Protein AF-0000000086663890 (afdb_homodimer)

Radius of gyration: 21.27 Å; Cα contacts (8 Å, |Δi|>4): 486; chains: 2; bounding box: 46×47×71 Å

Secondary structure (DSSP, 8-state):
---------HHHHHHHHHHHHHHHHT-HHHHHHHTTTT--TT-B-TT--BHHHHHHHTT-HHHHHHHHHTT--TT---TTS--HHHHHHHHHHHHHHHHHHHHHHTT--TT-TTTTHHHHHHHTT-HHHHHHHHHT-TTTT------/---------HHHHHHHHHHHHHHHHT-HHHHHHHTTTT--TT-B-TT--BHHHHHHHTT-HHHHHHHHHTT--TT---TTS--HHHHHHHHHHHHHHHHHHHHHHTT--TT-TTTTHHHHHHHTT-HHHHHHHHHT-TTTT------

InterPro domains:
  IPR002110 Ankyrin repeat [PF12796] (23-111)
  IPR002110 Ankyrin repeat [PS50088] (47-79)
  IPR002110 Ankyrin repeat [SM00248] (47-76)
  IPR002110 Ankyrin repeat [SM00248] (80-112)
  IPR036770 Ankyrin repeat-containing domain superfamily [G3DSA:1.25.40.20] (11-132)
  IPR036770 Ankyrin repeat-containing domain superfamily [SSF48403] (19-123)

Solvent-accessible surface area (backbone atoms only — not comparable to full-atom values): 15291 Å² total; per-residue (Å²): 134,73,90,67,84,73,69,68,54,67,67,53,48,52,49,52,50,50,51,54,50,31,24,50,66,43,44,53,70,60,46,69,51,39,45,83,71,61,51,65,41,68,45,56,51,100,62,33,46,29,44,52,29,38,10,32,44,55,39,22,29,68,48,36,43,52,37,40,74,64,61,27,62,48,61,56,51,24,74,72,35,32,13,29,61,21,42,23,58,51,42,46,50,51,31,49,51,46,24,52,47,40,40,28,76,61,40,20,23,36,69,40,49,52,63,15,26,54,53,48,31,55,74,69,69,36,43,89,76,40,45,67,58,46,74,64,25,83,12,44,80,60,61,70,78,81,125,133,73,92,66,85,73,69,69,53,68,68,54,49,52,49,52,49,49,51,54,50,31,24,48,66,43,43,53,70,60,48,69,51,39,45,81,71,61,50,66,42,69,44,56,52,100,62,34,46,30,44,52,30,38,10,33,42,56,40,22,30,69,48,35,42,51,37,40,74,62,61,27,62,46,60,56,52,24,75,74,34,32,15,30,61,21,42,24,59,52,44,44,50,52,31,49,51,48,23,53,45,40,41,28,76,61,40,21,22,34,69,40,50,51,63,16,26,54,54,48,31,56,74,67,70,36,43,89,75,40,45,66,58,44,73,64,25,82,12,43,79,61,61,70,78,81,124

Structure (mmCIF, N/CA/C/O backbone):
data_AF-0000000086663890-model_v1
#
loop_
_entity.id
_entity.type
_entity.pdbx_description
1 polymer 'Ankyrin repeat protein'
#
loop_
_atom_site.group_PDB
_atom_site.id
_atom_site.type_symbol
_atom_site.label_atom_id
_atom_site.label_alt_id
_atom_site.label_comp_id
_atom_site.label_asym_id
_atom_site.label_entity_id
_atom_site.label_seq_id
_atom_site.pdbx_PDB_ins_code
_atom_site.Cartn_x
_atom_site.Cartn_y
_atom_site.Cartn_z
_atom_site.occupancy
_atom_site.B_iso_or_equiv
_atom_site.auth_seq_id
_atom_site.auth_comp_id
_atom_site.auth_asym_id
_atom_site.auth_atom_id
_atom_site.pdbx_PDB_model_num
ATOM 1 N N . MET A 1 1 ? -24.109 -22.438 -35.625 1 34.06 1 MET A N 1
ATOM 2 C CA . MET A 1 1 ? -24.438 -21.828 -34.312 1 34.06 1 MET A CA 1
ATOM 3 C C . MET A 1 1 ? -23.281 -20.953 -33.844 1 34.06 1 MET A C 1
ATOM 5 O O . MET A 1 1 ? -22.156 -21.422 -33.656 1 34.06 1 MET A O 1
ATOM 9 N N . ASP A 1 2 ? -23.047 -19.641 -34.094 1 43.59 2 ASP A N 1
ATOM 10 C CA . ASP A 1 2 ? -21.875 -18.781 -34.031 1 43.59 2 ASP A CA 1
ATOM 11 C C . ASP A 1 2 ? -21.344 -18.641 -32.625 1 43.59 2 ASP A C 1
ATOM 13 O O . ASP A 1 2 ? -22.125 -18.578 -31.656 1 43.59 2 ASP A O 1
ATOM 17 N N . PRO A 1 3 ? -20.25 -19.234 -32.188 1 47.94 3 PRO A N 1
ATOM 18 C CA . PRO A 1 3 ? -19.797 -19.156 -30.797 1 47.94 3 PRO A CA 1
ATOM 19 C C . PRO A 1 3 ? -20.062 -17.781 -30.172 1 47.94 3 PRO A C 1
ATOM 21 O O . PRO A 1 3 ? -19.484 -16.781 -30.594 1 47.94 3 PRO A O 1
ATOM 24 N N . ALA A 1 4 ? -21.219 -17.234 -30.078 1 43.66 4 ALA A N 1
ATOM 25 C CA . ALA A 1 4 ? -21.891 -16 -29.688 1 43.66 4 ALA A CA 1
ATOM 26 C C . ALA A 1 4 ? -21.172 -15.328 -28.531 1 43.66 4 ALA A C 1
ATOM 28 O O . ALA A 1 4 ? -20.734 -16 -27.578 1 43.66 4 ALA A O 1
ATOM 29 N N . SER A 1 5 ? -20.375 -14.242 -28.562 1 49.91 5 SER A N 1
ATOM 30 C CA . SER A 1 5 ? -19.672 -13.312 -27.688 1 49.91 5 SER A CA 1
ATOM 31 C C . SER A 1 5 ? -20.406 -13.148 -26.359 1 49.91 5 SER A C 1
ATOM 33 O O . SER A 1 5 ? -21.328 -12.336 -26.25 1 49.91 5 SER A O 1
ATOM 35 N N . GLN A 1 6 ? -21.016 -14.133 -25.688 1 52.72 6 GLN A N 1
ATOM 36 C CA . GLN A 1 6 ? -21.875 -14.18 -24.516 1 52.72 6 GLN A CA 1
ATOM 37 C C . GLN A 1 6 ? -21.422 -13.164 -23.469 1 52.72 6 GLN A C 1
ATOM 39 O O . GLN A 1 6 ? -20.359 -13.336 -22.844 1 52.72 6 GLN A O 1
ATOM 44 N N . THR A 1 7 ? -21.672 -11.906 -23.75 1 65.62 7 THR A N 1
ATOM 45 C CA . THR A 1 7 ? -21.547 -10.836 -22.766 1 65.62 7 THR A CA 1
ATOM 46 C C . THR A 1 7 ? -22.047 -11.297 -21.406 1 65.62 7 THR A C 1
ATOM 48 O O . THR A 1 7 ? -23.156 -11.828 -21.297 1 65.62 7 THR A O 1
ATOM 51 N N . LEU A 1 8 ? -21.219 -11.523 -20.516 1 72.38 8 LEU A N 1
ATOM 52 C CA . LEU A 1 8 ? -21.609 -11.898 -19.156 1 72.38 8 LEU A CA 1
ATOM 53 C C . LEU A 1 8 ? -22.781 -11.055 -18.688 1 72.38 8 LEU A C 1
ATOM 55 O O . LEU A 1 8 ? -22.875 -9.867 -19 1 72.38 8 LEU A O 1
ATOM 59 N N . PRO A 1 9 ? -23.875 -11.664 -18.172 1 86.81 9 PRO A N 1
ATOM 60 C CA . PRO A 1 9 ? -24.969 -10.906 -17.547 1 86.81 9 PRO A CA 1
ATOM 61 C C . PRO A 1 9 ? -24.469 -9.828 -16.594 1 86.81 9 PRO A C 1
ATOM 63 O O . PRO A 1 9 ? -23.391 -9.969 -16 1 86.81 9 PRO A O 1
ATOM 66 N N . PRO A 1 10 ? -25.109 -8.68 -16.578 1 87.38 10 PRO A N 1
ATOM 67 C CA . PRO A 1 10 ? -24.719 -7.562 -15.719 1 87.38 10 PRO A CA 1
ATOM 68 C C . PRO A 1 10 ? -24.438 -7.996 -14.281 1 87.38 10 PRO A C 1
ATOM 70 O O . PRO A 1 10 ? -23.547 -7.445 -13.641 1 87.38 10 PRO A O 1
ATOM 73 N N . GLU A 1 11 ? -25.188 -8.906 -13.844 1 86.88 11 GLU A N 1
ATOM 74 C CA . GLU A 1 11 ? -24.984 -9.398 -12.484 1 86.88 11 GLU A CA 1
ATOM 75 C C . GLU A 1 11 ? -23.609 -10.07 -12.344 1 86.88 11 GLU A C 1
ATOM 77 O O . GLU A 1 11 ? -22.953 -9.922 -11.32 1 86.88 11 GLU A O 1
ATOM 82 N N . ALA A 1 12 ? -23.297 -10.758 -13.43 1 86.81 12 ALA A N 1
ATOM 83 C CA . ALA A 1 12 ? -22 -11.422 -13.414 1 86.81 12 ALA A CA 1
ATOM 84 C C . ALA A 1 12 ? -20.859 -10.414 -13.484 1 86.81 12 ALA A C 1
ATOM 86 O O . ALA A 1 12 ? -19.844 -10.57 -12.812 1 86.81 12 ALA A O 1
ATOM 87 N N . ILE A 1 13 ? -21.141 -9.406 -14.203 1 88.12 13 ILE A N 1
ATOM 88 C CA . ILE A 1 13 ? -20.156 -8.344 -14.336 1 88.12 13 ILE A CA 1
ATOM 89 C C . ILE A 1 13 ? -19.984 -7.621 -13 1 88.12 13 ILE A C 1
ATOM 91 O O . ILE A 1 13 ? -18.859 -7.363 -12.562 1 88.12 13 ILE A O 1
ATOM 95 N N . ALA A 1 14 ? -21 -7.336 -12.336 1 90.5 14 ALA A N 1
ATOM 96 C CA . ALA A 1 14 ? -20.969 -6.664 -11.039 1 90.5 14 ALA A CA 1
ATOM 97 C C . ALA A 1 14 ? -20.25 -7.516 -9.992 1 90.5 14 ALA A C 1
ATOM 99 O O . ALA A 1 14 ? -19.516 -6.992 -9.164 1 90.5 14 ALA A O 1
ATOM 100 N N . LEU A 1 15 ? -20.516 -8.758 -10.078 1 90.94 15 LEU A N 1
ATOM 101 C CA . LEU A 1 15 ? -19.859 -9.664 -9.133 1 90.94 15 LEU A CA 1
ATOM 102 C C . LEU A 1 15 ? -18.359 -9.695 -9.359 1 90.94 15 LEU A C 1
ATOM 104 O O . LEU A 1 15 ? -17.578 -9.617 -8.406 1 90.94 15 LEU A O 1
ATOM 108 N N . ALA A 1 16 ? -18 -9.82 -10.578 1 93 16 ALA A N 1
ATOM 109 C CA . ALA A 1 16 ? -16.578 -9.789 -10.906 1 93 16 ALA A CA 1
ATOM 110 C C . ALA A 1 16 ? -15.93 -8.508 -10.406 1 93 16 ALA A C 1
ATOM 112 O O . ALA A 1 16 ? -14.844 -8.547 -9.82 1 93 16 ALA A O 1
ATOM 113 N N . GLY A 1 17 ? -16.562 -7.449 -10.602 1 94 17 GLY A N 1
ATOM 114 C CA . GLY A 1 17 ? -16.094 -6.168 -10.109 1 94 17 GLY A CA 1
ATOM 115 C C . GLY A 1 17 ? -15.891 -6.141 -8.602 1 94 17 GLY A C 1
ATOM 116 O O . GLY A 1 17 ? -14.875 -5.641 -8.109 1 94 17 GLY A O 1
ATOM 117 N N . ARG A 1 18 ? -16.812 -6.656 -7.941 1 93.31 18 ARG A N 1
ATOM 118 C CA . ARG A 1 18 ? -16.734 -6.738 -6.484 1 93.31 18 ARG A CA 1
ATOM 119 C C . ARG A 1 18 ? -15.555 -7.594 -6.051 1 93.31 18 ARG A C 1
ATOM 121 O O . ARG A 1 18 ? -14.883 -7.285 -5.062 1 93.31 18 ARG A O 1
ATOM 128 N N . LEU A 1 19 ? -15.344 -8.617 -6.781 1 96.12 19 LEU A N 1
ATOM 129 C CA . LEU A 1 19 ? -14.25 -9.516 -6.438 1 96.12 19 LEU A CA 1
ATOM 130 C C . LEU A 1 19 ? -12.898 -8.844 -6.664 1 96.12 19 LEU A C 1
ATOM 132 O O . LEU A 1 19 ? -12.008 -8.922 -5.812 1 96.12 19 LEU A O 1
ATOM 136 N N . TYR A 1 20 ? -12.805 -8.109 -7.719 1 96.19 20 TYR A N 1
ATOM 137 C CA . TYR A 1 20 ? -11.562 -7.398 -7.988 1 96.19 20 TYR A CA 1
ATOM 138 C C . TYR A 1 20 ? -11.344 -6.277 -6.984 1 96.19 20 TYR A C 1
ATOM 140 O O . TYR A 1 20 ? -10.242 -6.105 -6.461 1 96.19 20 TYR A O 1
ATOM 148 N N . ASP A 1 21 ? -12.359 -5.645 -6.684 1 92.88 21 ASP A N 1
ATOM 149 C CA . ASP A 1 21 ? -12.273 -4.594 -5.676 1 92.88 21 ASP A CA 1
ATOM 150 C C . ASP A 1 21 ? -11.945 -5.176 -4.301 1 92.88 21 ASP A C 1
ATOM 152 O O . ASP A 1 21 ? -11.211 -4.566 -3.525 1 92.88 21 ASP A O 1
ATOM 156 N N . GLY A 1 22 ? -12.531 -6.25 -4.012 1 94.06 22 GLY A N 1
ATOM 157 C CA . GLY A 1 22 ? -12.242 -6.941 -2.768 1 94.06 22 GLY A CA 1
ATOM 158 C C . GLY A 1 22 ? -10.789 -7.359 -2.643 1 94.06 22 GLY A C 1
ATOM 159 O O . GLY A 1 22 ? -10.203 -7.273 -1.561 1 94.06 22 GLY A O 1
ATOM 160 N N . ALA A 1 23 ? -10.234 -7.781 -3.777 1 95.94 23 ALA A N 1
ATOM 161 C CA . ALA A 1 23 ? -8.82 -8.148 -3.777 1 95.94 23 ALA A CA 1
ATOM 162 C C . ALA A 1 23 ? -7.934 -6.93 -3.514 1 95.94 23 ALA A C 1
ATOM 164 O O . ALA A 1 23 ? -7 -6.996 -2.713 1 95.94 23 ALA A O 1
ATOM 165 N N . ARG A 1 24 ? -8.305 -5.801 -4.105 1 91.88 24 ARG A N 1
ATOM 166 C CA . ARG A 1 24 ? -7.555 -4.559 -3.922 1 91.88 24 ARG A CA 1
ATOM 167 C C . ARG A 1 24 ? -7.633 -4.078 -2.479 1 91.88 24 ARG A C 1
ATOM 169 O O . ARG A 1 24 ? -6.68 -3.502 -1.957 1 91.88 24 ARG A O 1
ATOM 176 N N . ALA A 1 25 ? -8.75 -4.449 -1.871 1 88.75 25 ALA A N 1
ATOM 177 C CA . ALA A 1 25 ? -8.992 -3.969 -0.513 1 88.75 25 ALA A CA 1
ATOM 178 C C . ALA A 1 25 ? -8.531 -4.988 0.521 1 88.75 25 ALA A C 1
ATOM 180 O O . ALA A 1 25 ? -8.539 -4.715 1.724 1 88.75 25 ALA A O 1
ATOM 181 N N . GLY A 1 26 ? -8.164 -6.09 0.081 1 94.19 26 GLY A N 1
ATOM 182 C CA . GLY A 1 26 ? -7.777 -7.133 1.018 1 94.19 26 GLY A CA 1
ATOM 183 C C . GLY A 1 26 ? -8.945 -7.668 1.824 1 94.19 26 GLY A C 1
ATOM 184 O O . GLY A 1 26 ? -8.797 -7.988 3.006 1 94.19 26 GLY A O 1
ATOM 185 N N . ASP A 1 27 ? -10.125 -7.809 1.24 1 94.56 27 ASP A N 1
ATOM 186 C CA . ASP A 1 27 ? -11.344 -8.234 1.917 1 94.56 27 ASP A CA 1
ATOM 187 C C . ASP A 1 27 ? -11.289 -9.727 2.252 1 94.56 27 ASP A C 1
ATOM 189 O O . ASP A 1 27 ? -11.812 -10.555 1.505 1 94.56 27 ASP A O 1
ATOM 193 N N . MET A 1 28 ? -10.805 -10.016 3.438 1 96.75 28 MET A N 1
ATOM 194 C CA . MET A 1 28 ? -10.609 -11.398 3.865 1 96.75 28 MET A CA 1
ATOM 195 C C . MET A 1 28 ? -11.953 -12.117 3.986 1 96.75 28 MET A C 1
ATOM 197 O O . MET A 1 28 ? -12.086 -13.266 3.551 1 96.75 28 MET A O 1
ATOM 201 N N . ALA A 1 29 ? -12.883 -11.445 4.512 1 96.31 29 ALA A N 1
ATOM 202 C CA . ALA A 1 29 ? -14.188 -12.055 4.73 1 96.31 29 ALA A CA 1
ATOM 203 C C . ALA A 1 29 ? -14.82 -12.484 3.41 1 96.31 29 ALA A C 1
ATOM 205 O O . ALA A 1 29 ? -15.375 -13.586 3.309 1 96.31 29 ALA A O 1
ATOM 206 N N . LEU A 1 30 ? -14.703 -11.656 2.486 1 96.12 30 LEU A N 1
ATOM 207 C CA . LEU A 1 30 ? -15.234 -11.945 1.158 1 96.12 30 LEU A CA 1
ATOM 208 C C . LEU A 1 30 ? -14.617 -13.219 0.594 1 96.12 30 LEU A C 1
ATOM 210 O O . LEU A 1 30 ? -15.336 -14.125 0.164 1 96.12 30 LEU A O 1
ATOM 214 N N . PHE A 1 31 ? -13.383 -13.469 0.735 1 97.88 31 PHE A N 1
ATOM 215 C CA . PHE A 1 31 ? -12.695 -14.555 0.042 1 97.88 31 PHE A CA 1
ATOM 216 C C . PHE A 1 31 ? -12.711 -15.828 0.882 1 97.88 31 PHE A C 1
ATOM 218 O O . PHE A 1 31 ? -12.664 -16.938 0.343 1 97.88 31 PHE A O 1
ATOM 225 N N . GLN A 1 32 ? -12.758 -15.633 2.156 1 97.94 32 GLN A N 1
ATOM 226 C CA . GLN A 1 32 ? -12.922 -16.797 3.021 1 97.94 32 GLN A CA 1
ATOM 227 C C . GLN A 1 32 ? -14.242 -17.516 2.734 1 97.94 32 GLN A C 1
ATOM 229 O O . GLN A 1 32 ? -14.367 -18.719 2.979 1 97.94 32 GLN A O 1
ATOM 234 N N . GLN A 1 33 ? -15.148 -16.766 2.219 1 97.06 33 GLN A N 1
ATOM 235 C CA . GLN A 1 33 ? -16.438 -17.359 1.853 1 97.06 33 GLN A CA 1
ATOM 236 C C . GLN A 1 33 ? -16.438 -17.797 0.391 1 97.06 33 GLN A C 1
ATOM 238 O O . GLN A 1 33 ? -16.906 -18.891 0.071 1 97.06 33 GLN A O 1
ATOM 243 N N . ALA A 1 34 ? -15.945 -17.016 -0.463 1 97 34 ALA A N 1
ATOM 244 C CA . ALA A 1 34 ? -16.062 -17.203 -1.906 1 97 34 ALA A CA 1
ATOM 245 C C . ALA A 1 34 ? -15.195 -18.359 -2.379 1 97 34 ALA A C 1
ATOM 247 O O . ALA A 1 34 ? -15.602 -19.125 -3.258 1 97 34 ALA A O 1
ATOM 248 N N . LEU A 1 35 ? -14.031 -18.578 -1.826 1 97.56 35 LEU A N 1
ATOM 249 C CA . LEU A 1 35 ? -13.086 -19.578 -2.312 1 97.56 35 LEU A CA 1
ATOM 250 C C . LEU A 1 35 ? -13.586 -21 -2.031 1 97.56 35 LEU A C 1
ATOM 252 O O . LEU A 1 35 ? -13.68 -21.812 -2.943 1 97.56 35 LEU A O 1
ATOM 256 N N . PRO A 1 36 ? -13.961 -21.203 -0.796 1 96.75 36 PRO A N 1
ATOM 257 C CA . PRO A 1 36 ? -14.516 -22.547 -0.546 1 96.75 36 PRO A CA 1
ATOM 258 C C . PRO A 1 36 ? -15.805 -22.797 -1.315 1 96.75 36 PRO A C 1
ATOM 260 O O . PRO A 1 36 ? -16.172 -23.953 -1.547 1 96.75 36 PRO A O 1
ATOM 263 N N . ALA A 1 37 ? -16.5 -21.719 -1.729 1 95.88 37 ALA A N 1
ATOM 264 C CA . ALA A 1 37 ? -17.75 -21.828 -2.461 1 95.88 37 ALA A CA 1
ATOM 265 C C . ALA A 1 37 ? -17.5 -22.062 -3.949 1 95.88 37 ALA A C 1
ATOM 267 O O . ALA A 1 37 ? -18.453 -22.203 -4.73 1 95.88 37 ALA A O 1
ATOM 268 N N . GLY A 1 38 ? -16.281 -22 -4.398 1 96.06 38 GLY A N 1
ATOM 269 C CA . GLY A 1 38 ? -15.977 -22.391 -5.762 1 96.06 38 GLY A CA 1
ATOM 270 C C . GLY A 1 38 ? -15.391 -21.281 -6.602 1 96.06 38 GLY A C 1
ATOM 271 O O . GLY A 1 38 ? -15.164 -21.453 -7.805 1 96.06 38 GLY A O 1
ATOM 272 N N . LEU A 1 39 ? -15.188 -20.156 -6.07 1 95.81 39 LEU A N 1
ATOM 273 C CA . LEU A 1 39 ? -14.539 -19.094 -6.824 1 95.81 39 LEU A CA 1
ATOM 274 C C . LEU A 1 39 ? -13.195 -19.562 -7.375 1 95.81 39 LEU A C 1
ATOM 276 O O . LEU A 1 39 ? -12.352 -20.062 -6.625 1 95.81 39 LEU A O 1
ATOM 280 N N . PRO A 1 40 ? -13.047 -19.375 -8.688 1 96.19 40 PRO A N 1
ATOM 281 C CA . PRO A 1 40 ? -11.719 -19.703 -9.227 1 96.19 40 PRO A CA 1
ATOM 282 C C . PRO A 1 40 ? -10.625 -18.781 -8.703 1 96.19 40 PRO A C 1
ATOM 284 O O . PRO A 1 40 ? -10.703 -17.562 -8.898 1 96.19 40 PRO A O 1
ATOM 287 N N . ALA A 1 41 ? -9.625 -19.328 -8.109 1 96.75 41 ALA A N 1
ATOM 288 C CA . ALA A 1 41 ? -8.562 -18.547 -7.488 1 96.75 41 ALA A CA 1
ATOM 289 C C . ALA A 1 41 ? -7.738 -17.812 -8.539 1 96.75 41 ALA A C 1
ATOM 291 O O . ALA A 1 41 ? -7.066 -16.828 -8.227 1 96.75 41 ALA A O 1
ATOM 292 N N . ASN A 1 42 ? -7.742 -18.25 -9.781 1 97.62 42 ASN A N 1
ATOM 293 C CA . ASN A 1 42 ? -6.922 -17.672 -10.836 1 97.62 42 ASN A CA 1
ATOM 294 C C . ASN A 1 42 ? -7.746 -16.781 -11.758 1 97.62 42 ASN A C 1
ATOM 296 O O . ASN A 1 42 ? -7.391 -16.578 -12.922 1 97.62 42 ASN A O 1
ATOM 300 N N . MET A 1 43 ? -8.836 -16.312 -11.227 1 96.19 43 MET A N 1
ATOM 301 C CA . MET A 1 43 ? -9.641 -15.359 -11.977 1 96.19 43 MET A CA 1
ATOM 302 C C . MET A 1 43 ? -8.82 -14.125 -12.344 1 96.19 43 MET A C 1
ATOM 304 O O . MET A 1 43 ? -8.031 -13.641 -11.539 1 96.19 43 MET A O 1
ATOM 308 N N . THR A 1 44 ? -9.023 -13.609 -13.641 1 96.38 44 THR A N 1
ATOM 309 C CA . THR A 1 44 ? -8.297 -12.43 -14.117 1 96.38 44 THR A CA 1
ATOM 310 C C . THR A 1 44 ? -9.258 -11.367 -14.625 1 96.38 44 THR A C 1
ATOM 312 O O . THR A 1 44 ? -10.391 -11.68 -15.016 1 96.38 44 THR A O 1
ATOM 315 N N . ASN A 1 45 ? -8.805 -10.18 -14.523 1 95.12 45 ASN A N 1
ATOM 316 C CA . ASN A 1 45 ? -9.578 -9.109 -15.141 1 95.12 45 ASN A CA 1
ATOM 317 C C . ASN A 1 45 ? -9.18 -8.891 -16.594 1 95.12 45 ASN A C 1
ATOM 319 O O . ASN A 1 45 ? -8.469 -9.711 -17.172 1 95.12 45 ASN A O 1
ATOM 323 N N . GLU A 1 46 ? -9.695 -7.785 -17.156 1 93.56 46 GLU A N 1
ATOM 324 C CA . GLU A 1 46 ? -9.547 -7.543 -18.594 1 93.56 46 GLU A CA 1
ATOM 325 C C . GLU A 1 46 ? -8.094 -7.254 -18.953 1 93.56 46 GLU A C 1
ATOM 327 O O . GLU A 1 46 ? -7.711 -7.328 -20.125 1 93.56 46 GLU A O 1
ATOM 332 N N . LYS A 1 47 ? -7.285 -6.98 -17.953 1 95.38 47 LYS A N 1
ATOM 333 C CA . LYS A 1 47 ? -5.875 -6.684 -18.172 1 95.38 47 LYS A CA 1
ATOM 334 C C . LYS A 1 47 ? -5 -7.898 -17.875 1 95.38 47 LYS A C 1
ATOM 336 O O . LYS A 1 47 ? -3.771 -7.824 -17.953 1 95.38 47 LYS A O 1
ATOM 341 N N . GLY A 1 48 ? -5.629 -8.969 -17.469 1 96.88 48 GLY A N 1
ATOM 342 C CA . GLY A 1 48 ? -4.891 -10.18 -17.125 1 96.88 48 GLY A CA 1
ATOM 343 C C . GLY A 1 48 ? -4.422 -10.195 -15.688 1 96.88 48 GLY A C 1
ATOM 344 O O . GLY A 1 48 ? -3.748 -11.141 -15.266 1 96.88 48 GLY A O 1
ATOM 345 N N . ASP A 1 49 ? -4.758 -9.188 -14.977 1 96.94 49 ASP A N 1
ATOM 346 C CA . ASP A 1 49 ? -4.383 -9.203 -13.562 1 96.94 49 ASP A CA 1
ATOM 347 C C . ASP A 1 49 ? -5.156 -10.273 -12.797 1 96.94 49 ASP A C 1
ATOM 349 O O . ASP A 1 49 ? -6.387 -10.344 -12.891 1 96.94 49 ASP A O 1
ATOM 353 N N . THR A 1 50 ? -4.461 -11.07 -12.055 1 97.75 50 THR A N 1
ATOM 354 C CA . THR A 1 50 ? -5.09 -12.086 -11.219 1 97.75 50 THR A CA 1
ATOM 355 C C . THR A 1 50 ? -5.535 -11.484 -9.891 1 97.75 50 THR A C 1
ATOM 357 O O . THR A 1 50 ? -5.074 -10.414 -9.5 1 97.75 50 THR A O 1
ATOM 360 N N . LEU A 1 51 ? -6.398 -12.227 -9.227 1 97.81 51 LEU A N 1
ATOM 361 C CA . LEU A 1 51 ? -6.742 -11.867 -7.852 1 97.81 51 LEU A CA 1
ATOM 362 C C . LEU A 1 51 ? -5.496 -11.797 -6.98 1 97.81 51 LEU A C 1
ATOM 364 O O . LEU A 1 51 ? -5.367 -10.906 -6.145 1 97.81 51 LEU A O 1
ATOM 368 N N . LEU A 1 52 ? -4.582 -12.695 -7.191 1 98.12 52 LEU A N 1
ATOM 369 C CA . LEU A 1 52 ? -3.32 -12.75 -6.457 1 98.12 52 LEU A CA 1
ATOM 370 C C . LEU A 1 52 ? -2.504 -11.477 -6.688 1 98.12 52 LEU A C 1
ATOM 372 O O . LEU A 1 52 ? -2.012 -10.867 -5.738 1 98.12 52 LEU A O 1
ATOM 376 N N . MET A 1 53 ? -2.43 -11.078 -7.926 1 96.44 53 MET A N 1
ATOM 377 C CA . MET A 1 53 ? -1.694 -9.867 -8.273 1 96.44 53 MET A CA 1
ATOM 378 C C . MET A 1 53 ? -2.312 -8.648 -7.605 1 96.44 53 MET A C 1
ATOM 380 O O . MET A 1 53 ? -1.605 -7.848 -6.988 1 96.44 53 MET A O 1
ATOM 384 N N . LEU A 1 54 ? -3.592 -8.555 -7.719 1 95.62 54 LEU A N 1
ATOM 385 C CA . LEU A 1 54 ? -4.27 -7.402 -7.141 1 95.62 54 LEU A CA 1
ATOM 386 C C . LEU A 1 54 ? -4.059 -7.348 -5.633 1 95.62 54 LEU A C 1
ATOM 388 O O . LEU A 1 54 ? -3.787 -6.281 -5.074 1 95.62 54 LEU A O 1
ATOM 392 N N . ALA A 1 55 ? -4.133 -8.422 -4.949 1 96 55 ALA A N 1
ATOM 393 C CA . ALA A 1 55 ? -3.867 -8.492 -3.518 1 96 55 ALA A CA 1
ATOM 394 C C . ALA A 1 55 ? -2.422 -8.109 -3.209 1 96 55 ALA A C 1
ATOM 396 O O . ALA A 1 55 ? -2.162 -7.344 -2.275 1 96 55 ALA A O 1
ATOM 397 N N . ALA A 1 56 ? -1.515 -8.562 -4.031 1 94.75 56 ALA A N 1
ATOM 398 C CA . ALA A 1 56 ? -0.088 -8.328 -3.826 1 94.75 56 ALA A CA 1
ATOM 399 C C . ALA A 1 56 ? 0.264 -6.859 -4.066 1 94.75 56 ALA A C 1
ATOM 401 O O . ALA A 1 56 ? 0.975 -6.246 -3.266 1 94.75 56 ALA A O 1
ATOM 402 N N . TYR A 1 57 ? -0.314 -6.332 -5.121 1 90.31 57 TYR A N 1
ATOM 403 C CA . TYR A 1 57 ? -0.076 -4.934 -5.469 1 90.31 57 TYR A CA 1
ATOM 404 C C . TYR A 1 57 ? -0.442 -4.016 -4.312 1 90.31 57 TYR A C 1
ATOM 406 O O . TYR A 1 57 ? 0.227 -3.004 -4.078 1 90.31 57 TYR A O 1
ATOM 414 N N . HIS A 1 58 ? -1.421 -4.461 -3.635 1 88.69 58 HIS A N 1
ATOM 415 C CA . HIS A 1 58 ? -1.977 -3.572 -2.621 1 88.69 58 HIS A CA 1
ATOM 416 C C . HIS A 1 58 ? -1.55 -4 -1.22 1 88.69 58 HIS A C 1
ATOM 418 O O . HIS A 1 58 ? -2.111 -3.533 -0.226 1 88.69 58 HIS A O 1
ATOM 424 N N . GLY A 1 59 ? -0.616 -4.996 -1.164 1 89.62 59 GLY A N 1
ATOM 425 C CA . GLY A 1 59 ? 0.076 -5.273 0.085 1 89.62 59 GLY A CA 1
ATOM 426 C C . GLY A 1 59 ? -0.723 -6.152 1.028 1 89.62 59 GLY A C 1
ATOM 427 O O . GLY A 1 59 ? -0.572 -6.059 2.248 1 89.62 59 GLY A O 1
ATOM 428 N N . HIS A 1 60 ? -1.601 -6.906 0.601 1 92 60 HIS A N 1
ATOM 429 C CA . HIS A 1 60 ? -2.447 -7.742 1.444 1 92 60 HIS A CA 1
ATOM 430 C C . HIS A 1 60 ? -1.882 -9.148 1.568 1 92 60 HIS A C 1
ATOM 432 O O . HIS A 1 60 ? -2.408 -10.094 0.968 1 92 60 HIS A O 1
ATOM 438 N N . ALA A 1 61 ? -0.94 -9.281 2.459 1 95 61 ALA A N 1
ATOM 439 C CA . ALA A 1 61 ? -0.18 -10.523 2.613 1 95 61 ALA A CA 1
ATOM 440 C C . ALA A 1 61 ? -1.086 -11.672 3.043 1 95 61 ALA A C 1
ATOM 442 O O . ALA A 1 61 ? -0.95 -12.797 2.549 1 95 61 ALA A O 1
ATOM 443 N N . ALA A 1 62 ? -1.974 -11.359 3.895 1 95.94 62 ALA A N 1
ATOM 444 C CA . ALA A 1 62 ? -2.867 -12.406 4.379 1 95.94 62 ALA A CA 1
ATOM 445 C C . ALA A 1 62 ? -3.729 -12.961 3.248 1 95.94 62 ALA A C 1
ATOM 447 O O . ALA A 1 62 ? -3.914 -14.172 3.137 1 95.94 62 ALA A O 1
ATOM 448 N N . LEU A 1 63 ? -4.203 -12.094 2.488 1 97.31 63 LEU A N 1
ATOM 449 C CA . LEU A 1 63 ? -5.027 -12.531 1.366 1 97.31 63 LEU A CA 1
ATOM 450 C C . LEU A 1 63 ? -4.188 -13.266 0.329 1 97.31 63 LEU A C 1
ATOM 452 O O . LEU A 1 63 ? -4.652 -14.242 -0.27 1 97.31 63 LEU A O 1
ATOM 456 N N . VAL A 1 64 ? -2.969 -12.836 0.099 1 97.94 64 VAL A N 1
ATOM 457 C CA . VAL A 1 64 ? -2.037 -13.523 -0.784 1 97.94 64 VAL A CA 1
ATOM 458 C C . VAL A 1 64 ? -1.881 -14.977 -0.335 1 97.94 64 VAL A C 1
ATOM 460 O O . VAL A 1 64 ? -2.035 -15.898 -1.138 1 97.94 64 VAL A O 1
ATOM 463 N N . LYS A 1 65 ? -1.723 -15.148 0.876 1 98.12 65 LYS A N 1
ATOM 464 C CA . LYS A 1 65 ? -1.554 -16.484 1.429 1 98.12 65 LYS A CA 1
ATOM 465 C C . LYS A 1 65 ? -2.814 -17.328 1.236 1 98.12 65 LYS A C 1
ATOM 467 O O . LYS A 1 65 ? -2.74 -18.484 0.827 1 98.12 65 LYS A O 1
ATOM 472 N N . LEU A 1 66 ? -3.879 -16.719 1.526 1 98.31 66 LEU A N 1
ATOM 473 C CA . LEU A 1 66 ? -5.148 -17.422 1.399 1 98.31 66 LEU A CA 1
ATOM 474 C C . LEU A 1 66 ? -5.379 -17.875 -0.039 1 98.31 66 LEU A C 1
ATOM 476 O O . LEU A 1 66 ? -5.781 -19.016 -0.281 1 98.31 66 LEU A O 1
ATOM 480 N N . LEU A 1 67 ? -5.172 -16.984 -0.965 1 98.5 67 LEU A N 1
ATOM 481 C CA . LEU A 1 67 ? -5.367 -17.297 -2.377 1 98.5 67 LEU A CA 1
ATOM 482 C C . LEU A 1 67 ? -4.449 -18.438 -2.812 1 98.5 67 LEU A C 1
ATOM 484 O O . LEU A 1 67 ? -4.883 -19.359 -3.5 1 98.5 67 LEU A O 1
ATOM 488 N N . ILE A 1 68 ? -3.213 -18.422 -2.404 1 97.88 68 ILE A N 1
ATOM 489 C CA . ILE A 1 68 ? -2.246 -19.453 -2.76 1 97.88 68 ILE A CA 1
ATOM 490 C C . ILE A 1 68 ? -2.678 -20.797 -2.158 1 97.88 68 ILE A C 1
ATOM 492 O O . ILE A 1 68 ? -2.605 -21.828 -2.82 1 97.88 68 ILE A O 1
ATOM 496 N N . GLN A 1 69 ? -3.143 -20.688 -0.979 1 97.56 69 GLN A N 1
ATOM 497 C CA . GLN A 1 69 ? -3.627 -21.891 -0.306 1 97.56 69 GLN A CA 1
ATOM 498 C C . GLN A 1 69 ? -4.773 -22.531 -1.083 1 97.56 69 GLN A C 1
ATOM 500 O O . GLN A 1 69 ? -4.977 -23.75 -1.011 1 97.56 69 GLN A O 1
ATOM 505 N N . HIS A 1 70 ? -5.457 -21.75 -1.813 1 97.75 70 HIS A N 1
ATOM 506 C CA . HIS A 1 70 ? -6.605 -22.266 -2.555 1 97.75 70 HIS A CA 1
ATOM 507 C C . HIS A 1 70 ? -6.27 -22.453 -4.031 1 97.75 70 HIS A C 1
ATOM 509 O O . HIS A 1 70 ? -7.168 -22.562 -4.867 1 97.75 70 HIS A O 1
ATOM 515 N N . GLY A 1 71 ? -5.016 -22.281 -4.34 1 97.25 71 GLY A N 1
ATOM 516 C CA . GLY A 1 71 ? -4.598 -22.75 -5.648 1 97.25 71 GLY A CA 1
ATOM 517 C C . GLY A 1 71 ? -4.215 -21.625 -6.59 1 97.25 71 GLY A C 1
ATOM 518 O O . GLY A 1 71 ? -3.965 -21.844 -7.777 1 97.25 71 GLY A O 1
ATOM 519 N N . ALA A 1 72 ? -4.207 -20.453 -6.125 1 97.94 72 ALA A N 1
ATOM 520 C CA . ALA A 1 72 ? -3.73 -19.375 -6.988 1 97.94 72 ALA A CA 1
ATOM 521 C C . ALA A 1 72 ? -2.293 -19.625 -7.438 1 97.94 72 ALA A C 1
ATOM 523 O O . ALA A 1 72 ? -1.442 -20 -6.629 1 97.94 72 ALA A O 1
ATOM 524 N N . ASP A 1 73 ? -2.078 -19.406 -8.75 1 97.62 73 ASP A N 1
ATOM 525 C CA . ASP A 1 73 ? -0.748 -19.562 -9.328 1 97.62 73 ASP A CA 1
ATOM 526 C C . ASP A 1 73 ? 0.089 -18.297 -9.125 1 97.62 73 ASP A C 1
ATOM 528 O O . ASP A 1 73 ? -0.202 -17.266 -9.711 1 97.62 73 ASP A O 1
ATOM 532 N N . PRO A 1 74 ? 1.145 -18.422 -8.375 1 97.88 74 PRO A N 1
ATOM 533 C CA . PRO A 1 74 ? 1.949 -17.234 -8.086 1 97.88 74 PRO A CA 1
ATOM 534 C C . PRO A 1 74 ? 2.793 -16.781 -9.281 1 97.88 74 PRO A C 1
ATOM 536 O O . PRO A 1 74 ? 3.42 -15.719 -9.242 1 97.88 74 PRO A O 1
ATOM 539 N N . ASN A 1 75 ? 2.74 -17.484 -10.367 1 97.88 75 ASN A N 1
ATOM 540 C CA . ASN A 1 75 ? 3.582 -17.172 -11.516 1 97.88 75 ASN A CA 1
ATOM 541 C C . ASN A 1 75 ? 2.748 -16.859 -12.758 1 97.88 75 ASN A C 1
ATOM 543 O O . ASN A 1 75 ? 3.277 -16.781 -13.867 1 97.88 75 ASN A O 1
ATOM 547 N N . ARG A 1 76 ? 1.475 -16.734 -12.578 1 96.44 76 ARG A N 1
ATOM 548 C CA . ARG A 1 76 ? 0.648 -16.375 -13.719 1 96.44 76 ARG A CA 1
ATOM 549 C C . ARG A 1 76 ? 0.908 -14.93 -14.148 1 96.44 76 ARG A C 1
ATOM 551 O O . ARG A 1 76 ? 0.847 -14.016 -13.328 1 96.44 76 ARG A O 1
ATOM 558 N N . LEU A 1 77 ? 1.169 -14.734 -15.438 1 97.12 77 LEU A N 1
ATOM 559 C CA . LEU A 1 77 ? 1.502 -13.406 -15.953 1 97.12 77 LEU A CA 1
ATOM 560 C C . LEU A 1 77 ? 0.25 -12.672 -16.422 1 97.12 77 LEU A C 1
ATOM 562 O O . LEU A 1 77 ? -0.7 -13.305 -16.891 1 97.12 77 LEU A O 1
ATOM 566 N N . ASN A 1 78 ? 0.278 -11.422 -16.234 1 97 78 ASN A N 1
ATOM 567 C CA . ASN A 1 78 ? -0.777 -10.641 -16.875 1 97 78 ASN A CA 1
ATOM 568 C C . ASN A 1 78 ? -0.484 -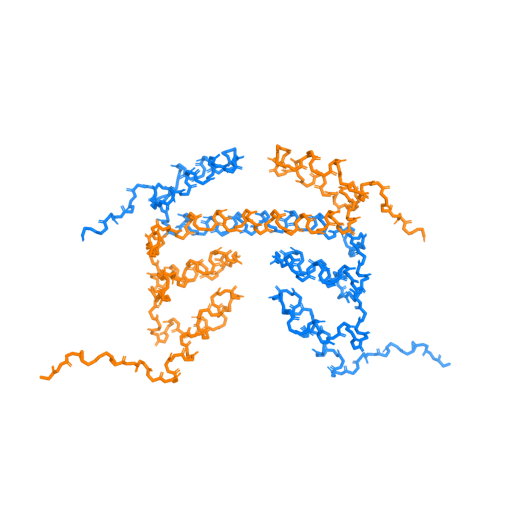10.375 -18.344 1 97 78 ASN A C 1
ATOM 570 O O . ASN A 1 78 ? 0.447 -10.953 -18.906 1 97 78 ASN A O 1
ATOM 574 N N . ASP A 1 79 ? -1.3 -9.477 -18.953 1 96.69 79 ASP A N 1
ATOM 575 C CA . ASP A 1 79 ? -1.195 -9.297 -20.391 1 96.69 79 ASP A CA 1
ATOM 576 C C . ASP A 1 79 ? 0.061 -8.508 -20.766 1 96.69 79 ASP A C 1
ATOM 578 O O . ASP A 1 79 ? 0.462 -8.469 -21.922 1 96.69 79 ASP A O 1
ATOM 582 N N . ARG A 1 80 ? 0.671 -7.945 -19.781 1 95.25 80 ARG A N 1
ATOM 583 C CA . ARG A 1 80 ? 1.901 -7.191 -20 1 95.25 80 ARG A CA 1
ATOM 584 C C . ARG A 1 80 ? 3.129 -8.062 -19.75 1 95.25 80 ARG A C 1
ATOM 586 O O . ARG A 1 80 ? 4.262 -7.582 -19.828 1 95.25 80 ARG A O 1
ATOM 593 N N . GLY A 1 81 ? 2.912 -9.227 -19.344 1 96.38 81 GLY A N 1
ATOM 594 C CA . GLY A 1 81 ? 4.02 -10.133 -19.078 1 96.38 81 GLY A CA 1
ATOM 595 C C . GLY A 1 81 ? 4.602 -9.977 -17.688 1 96.38 81 GLY A C 1
ATOM 596 O O . GLY A 1 81 ? 5.707 -10.453 -17.406 1 96.38 81 GLY A O 1
ATOM 597 N N . GLN A 1 82 ? 3.822 -9.391 -16.812 1 95.69 82 GLN A N 1
ATOM 598 C CA . GLN A 1 82 ? 4.297 -9.18 -15.453 1 95.69 82 GLN A CA 1
ATOM 599 C C . GLN A 1 82 ? 3.799 -10.281 -14.523 1 95.69 82 GLN A C 1
ATOM 601 O O . GLN A 1 82 ? 2.646 -10.703 -14.617 1 95.69 82 GLN A O 1
ATOM 606 N N . SER A 1 83 ? 4.707 -10.695 -13.656 1 97.44 83 SER A N 1
ATOM 607 C CA . SER A 1 83 ? 4.312 -11.633 -12.609 1 97.44 83 SER A CA 1
ATOM 608 C C . SER A 1 83 ? 3.773 -10.906 -11.383 1 97.44 83 SER A C 1
ATOM 610 O O . SER A 1 83 ? 4.031 -9.719 -11.195 1 97.44 83 SER A O 1
ATOM 612 N N . PRO A 1 84 ? 3.084 -11.633 -10.5 1 96.94 84 PRO A N 1
ATOM 613 C CA . PRO A 1 84 ? 2.619 -11.016 -9.258 1 96.94 84 PRO A CA 1
ATOM 614 C C . PRO A 1 84 ? 3.76 -10.453 -8.414 1 96.94 84 PRO A C 1
ATOM 616 O O . PRO A 1 84 ? 3.656 -9.344 -7.891 1 96.94 84 PRO A O 1
ATOM 619 N N . LEU A 1 85 ? 4.863 -11.141 -8.375 1 97.12 85 LEU A N 1
ATOM 620 C CA . LEU A 1 85 ? 6 -10.703 -7.57 1 97.12 85 LEU A CA 1
ATOM 621 C C . LEU A 1 85 ? 6.629 -9.445 -8.164 1 97.12 85 LEU A C 1
ATOM 623 O O . LEU A 1 85 ? 6.895 -8.477 -7.441 1 97.12 85 LEU A O 1
ATOM 627 N N . ALA A 1 86 ? 6.816 -9.453 -9.484 1 94.25 86 ALA A N 1
ATOM 628 C CA . ALA A 1 86 ? 7.383 -8.273 -10.133 1 94.25 86 ALA A CA 1
ATOM 629 C C . ALA A 1 86 ? 6.473 -7.066 -9.961 1 94.25 86 ALA A C 1
ATOM 631 O O . ALA A 1 86 ? 6.941 -5.965 -9.656 1 94.25 86 ALA A O 1
ATOM 632 N N . GLY A 1 87 ? 5.242 -7.336 -10.156 1 91 87 GLY A N 1
ATOM 633 C CA . GLY A 1 87 ? 4.277 -6.266 -9.969 1 91 87 GLY A CA 1
ATOM 634 C C . GLY A 1 87 ? 4.266 -5.723 -8.547 1 91 87 GLY A C 1
ATOM 635 O O . GLY A 1 87 ? 4.207 -4.508 -8.344 1 91 87 GLY A O 1
ATOM 636 N N . ALA A 1 88 ? 4.324 -6.574 -7.609 1 92.38 88 ALA A N 1
ATOM 637 C CA . ALA A 1 88 ? 4.328 -6.176 -6.203 1 92.38 88 ALA A CA 1
ATOM 638 C C . ALA A 1 88 ? 5.535 -5.297 -5.887 1 92.38 88 ALA A C 1
ATOM 640 O O . ALA A 1 88 ? 5.395 -4.246 -5.254 1 92.38 88 ALA A O 1
ATOM 641 N N . VAL A 1 89 ? 6.664 -5.664 -6.363 1 90.06 89 VAL A N 1
ATOM 642 C CA . VAL A 1 89 ? 7.891 -4.91 -6.125 1 90.06 89 VAL A CA 1
ATOM 643 C C . VAL A 1 89 ? 7.773 -3.523 -6.75 1 90.06 89 VAL A C 1
ATOM 645 O O . VAL A 1 89 ? 8.094 -2.518 -6.113 1 90.06 89 VAL A O 1
ATOM 648 N N . PHE A 1 90 ? 7.238 -3.43 -7.918 1 85.19 90 PHE A N 1
ATOM 649 C CA . PHE A 1 90 ? 7.133 -2.176 -8.656 1 85.19 90 PHE A CA 1
ATOM 650 C C . PHE A 1 90 ? 6.09 -1.262 -8.023 1 85.19 90 PHE A C 1
ATOM 652 O O . PHE A 1 90 ? 6.359 -0.085 -7.77 1 85.19 90 PHE A O 1
ATOM 659 N N . LYS A 1 91 ? 4.938 -1.787 -7.773 1 82.62 91 LYS A N 1
ATOM 660 C CA . LYS A 1 91 ? 3.824 -0.986 -7.273 1 82.62 91 LYS A CA 1
ATOM 661 C C . LYS A 1 91 ? 4.137 -0.409 -5.895 1 82.62 91 LYS A C 1
ATOM 663 O O . LYS A 1 91 ? 3.807 0.744 -5.609 1 82.62 91 LYS A O 1
ATOM 668 N N . LYS A 1 92 ? 4.703 -1.114 -5.098 1 80.56 92 LYS A N 1
ATOM 669 C CA . LYS A 1 92 ? 5.008 -0.646 -3.75 1 80.56 92 LYS A CA 1
ATOM 670 C C . LYS A 1 92 ? 6.059 0.463 -3.779 1 80.56 92 LYS A C 1
ATOM 672 O O . LYS A 1 92 ? 5.977 1.422 -3.008 1 80.56 92 LYS A O 1
ATOM 677 N N . GLU A 1 93 ? 6.926 0.324 -4.652 1 78.88 93 GLU A N 1
ATOM 678 C CA . GLU A 1 93 ? 7.922 1.38 -4.812 1 78.88 93 GLU A CA 1
ATOM 679 C C . GLU A 1 93 ? 7.273 2.684 -5.273 1 78.88 93 GLU A C 1
ATOM 681 O O . GLU A 1 93 ? 7.543 3.748 -4.711 1 78.88 93 GLU A O 1
ATOM 686 N N . ASP A 1 94 ? 6.445 2.541 -6.16 1 81.19 94 ASP A N 1
ATOM 687 C CA . ASP A 1 94 ? 5.762 3.713 -6.695 1 81.19 94 ASP A CA 1
ATOM 688 C C . ASP A 1 94 ? 4.91 4.391 -5.625 1 81.19 94 ASP A C 1
ATOM 690 O O . ASP A 1 94 ? 4.949 5.617 -5.477 1 81.19 94 ASP A O 1
ATOM 694 N N . GLU A 1 95 ? 4.234 3.559 -4.898 1 84.38 95 GLU A N 1
ATOM 695 C CA . GLU A 1 95 ? 3.373 4.086 -3.842 1 84.38 95 GLU A CA 1
ATOM 696 C C . GLU A 1 95 ? 4.191 4.789 -2.766 1 84.38 95 GLU A C 1
ATOM 698 O O . GLU A 1 95 ? 3.812 5.863 -2.291 1 84.38 95 GLU A O 1
ATOM 703 N N . VAL A 1 96 ? 5.227 4.184 -2.441 1 83.31 96 VAL A N 1
ATOM 704 C CA . VAL A 1 96 ? 6.09 4.75 -1.413 1 83.31 96 VAL A CA 1
ATOM 705 C C . VAL A 1 96 ? 6.645 6.094 -1.889 1 83.31 96 VAL A C 1
ATOM 707 O O . VAL A 1 96 ? 6.598 7.086 -1.158 1 83.31 96 VAL A O 1
ATOM 710 N N . ILE A 1 97 ? 7.059 6.137 -3.057 1 85.12 97 ILE A N 1
ATOM 711 C CA . ILE A 1 97 ? 7.656 7.348 -3.611 1 85.12 97 ILE A CA 1
ATOM 712 C C . ILE A 1 97 ? 6.617 8.469 -3.637 1 85.12 97 ILE A C 1
ATOM 714 O O . ILE A 1 97 ? 6.883 9.578 -3.164 1 85.12 97 ILE A O 1
ATOM 718 N N . GLU A 1 98 ? 5.492 8.188 -4.121 1 90.94 98 GLU A N 1
ATOM 719 C CA . GLU A 1 98 ? 4.469 9.211 -4.293 1 90.94 98 GLU A CA 1
ATOM 720 C C . GLU A 1 98 ? 3.953 9.711 -2.947 1 90.94 98 GLU A C 1
ATOM 722 O O . GLU A 1 98 ? 3.742 10.914 -2.762 1 90.94 98 GLU A O 1
ATOM 727 N N . THR A 1 99 ? 3.797 8.805 -2.055 1 94 99 TH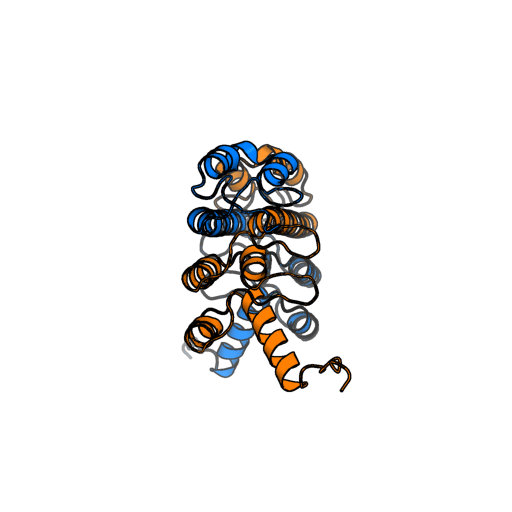R A N 1
ATOM 728 C CA . THR A 1 99 ? 3.266 9.18 -0.749 1 94 99 THR A CA 1
ATOM 729 C C . THR A 1 99 ? 4.285 10.008 0.031 1 94 99 THR A C 1
ATOM 731 O O . THR A 1 99 ? 3.945 11.047 0.597 1 94 99 THR A O 1
ATOM 734 N N . ASN A 1 100 ? 5.52 9.586 0.076 1 93.88 100 ASN A N 1
ATOM 735 C CA . ASN A 1 100 ? 6.562 10.344 0.754 1 93.88 100 ASN A CA 1
ATOM 736 C C . ASN A 1 100 ? 6.746 11.727 0.133 1 93.88 100 ASN A C 1
ATOM 738 O O . ASN A 1 100 ? 6.875 12.719 0.848 1 93.88 100 ASN A O 1
ATOM 742 N N . LYS A 1 101 ? 6.676 11.703 -1.146 1 94.5 101 LYS A N 1
ATOM 743 C CA . LYS A 1 101 ? 6.805 12.977 -1.843 1 94.5 101 LYS A CA 1
ATOM 744 C C . LYS A 1 101 ? 5.676 13.93 -1.461 1 94.5 101 LYS A C 1
ATOM 746 O O . LYS A 1 101 ? 5.914 15.109 -1.199 1 94.5 101 LYS A O 1
ATOM 751 N N . ALA A 1 102 ? 4.512 13.445 -1.47 1 96.06 102 ALA A N 1
ATOM 752 C CA . ALA A 1 102 ? 3.357 14.266 -1.104 1 96.06 102 ALA A CA 1
ATOM 753 C C . ALA A 1 102 ? 3.51 14.836 0.302 1 96.06 102 ALA A C 1
ATOM 755 O O . ALA A 1 102 ? 3.203 16 0.541 1 96.06 102 ALA A O 1
ATOM 756 N N . LEU A 1 103 ? 3.967 14.055 1.205 1 97.62 103 LEU A N 1
ATOM 757 C CA . LEU A 1 103 ? 4.172 14.508 2.578 1 97.62 103 LEU A CA 1
ATOM 758 C C . LEU A 1 103 ? 5.27 15.562 2.646 1 97.62 103 LEU A C 1
ATOM 760 O O . LEU A 1 103 ? 5.102 16.594 3.299 1 97.62 103 LEU A O 1
ATOM 764 N N . LEU A 1 104 ? 6.363 15.305 1.975 1 97.31 104 LEU A N 1
ATOM 765 C CA . LEU A 1 104 ? 7.496 16.219 1.988 1 97.31 104 LEU A CA 1
ATOM 766 C C . LEU A 1 104 ? 7.117 17.562 1.358 1 97.31 104 LEU A C 1
ATOM 768 O O . LEU A 1 104 ? 7.422 18.625 1.912 1 97.31 104 LEU A O 1
ATOM 772 N N . GLU A 1 105 ? 6.41 17.453 0.261 1 96.38 105 GLU A N 1
ATOM 773 C CA . GLU A 1 105 ? 5.949 18.672 -0.398 1 96.38 105 GLU A CA 1
ATOM 774 C C . GLU A 1 105 ? 4.926 19.406 0.46 1 96.38 105 GLU A C 1
ATOM 776 O O . GLU A 1 105 ? 4.805 20.625 0.375 1 96.38 105 GLU A O 1
ATOM 781 N N . GLY A 1 106 ? 4.281 18.656 1.255 1 96.75 106 GLY A N 1
ATOM 782 C CA . GLY A 1 106 ? 3.273 19.219 2.145 1 96.75 106 GLY A CA 1
ATOM 783 C C . GLY A 1 106 ? 3.859 19.812 3.412 1 96.75 106 GLY A C 1
ATOM 784 O O . GLY A 1 106 ? 3.133 20.375 4.234 1 96.75 106 GLY A O 1
ATOM 785 N N . GLY A 1 107 ? 5.133 19.609 3.615 1 97.38 107 GLY A N 1
ATOM 786 C CA . GLY A 1 107 ? 5.785 20.266 4.734 1 97.38 107 GLY A CA 1
ATOM 787 C C . GLY A 1 107 ? 6.18 19.312 5.844 1 97.38 107 GLY A C 1
ATOM 788 O O . GLY A 1 107 ? 6.57 19.75 6.934 1 97.38 107 GLY A O 1
ATOM 789 N N . ALA A 1 108 ? 6.113 18.062 5.621 1 97.81 108 ALA A N 1
ATOM 790 C CA . ALA A 1 108 ? 6.535 17.109 6.641 1 97.81 108 ALA A CA 1
ATOM 791 C C . ALA A 1 108 ? 8.016 17.281 6.977 1 97.81 108 ALA A C 1
ATOM 793 O O . ALA A 1 108 ? 8.844 17.484 6.082 1 97.81 108 ALA A O 1
ATOM 794 N N . ASP A 1 109 ? 8.312 17.172 8.266 1 97.94 109 ASP A N 1
ATOM 795 C CA . ASP A 1 109 ? 9.672 17.281 8.773 1 97.94 109 ASP A CA 1
ATOM 796 C C . ASP A 1 109 ? 10.305 15.906 8.977 1 97.94 109 ASP A C 1
ATOM 798 O O . ASP A 1 109 ? 9.93 15.18 9.898 1 97.94 109 ASP A O 1
ATOM 802 N N . PRO A 1 110 ? 11.289 15.562 8.188 1 97.25 110 PRO A N 1
ATOM 803 C CA . PRO A 1 110 ? 11.883 14.227 8.273 1 97.25 110 PRO A CA 1
ATOM 804 C C . PRO A 1 110 ? 12.68 14.023 9.562 1 97.25 110 PRO A C 1
ATOM 806 O O . PRO A 1 110 ? 13.047 12.891 9.891 1 97.25 110 PRO A O 1
ATOM 809 N N . ASP A 1 111 ? 12.859 15.047 10.32 1 96.81 111 ASP A N 1
ATOM 810 C CA . ASP A 1 111 ? 13.609 14.961 11.57 1 96.81 111 ASP A CA 1
ATOM 811 C C . ASP A 1 111 ? 12.672 14.789 12.766 1 96.81 111 ASP A C 1
ATOM 813 O O . ASP A 1 111 ? 13.117 14.5 13.875 1 96.81 111 ASP A O 1
ATOM 817 N N . TYR A 1 112 ? 11.43 14.953 12.492 1 96.25 112 TYR A N 1
ATOM 818 C CA . TYR A 1 112 ? 10.477 15.055 13.594 1 96.25 112 TYR A CA 1
ATOM 819 C C . TYR A 1 112 ? 9.852 13.703 13.898 1 96.25 112 TYR A C 1
ATOM 821 O O . TYR A 1 112 ? 9.664 12.875 13 1 96.25 112 TYR A O 1
ATOM 829 N N . GLY A 1 113 ? 9.547 13.484 15.203 1 94.94 113 GLY A N 1
ATOM 830 C CA . GLY A 1 113 ? 8.977 12.227 15.656 1 94.94 113 GLY A CA 1
ATOM 831 C C . GLY A 1 113 ? 10.008 11.281 16.25 1 94.94 113 GLY A C 1
ATOM 832 O O . GLY A 1 113 ? 11.203 11.586 16.266 1 94.94 113 GLY A O 1
ATOM 833 N N . ASN A 1 114 ? 9.438 10.039 16.781 1 94.12 114 ASN A N 1
ATOM 834 C CA . ASN A 1 114 ? 10.281 9.031 17.406 1 94.12 114 ASN A CA 1
ATOM 835 C C . ASN A 1 114 ? 9.773 7.617 17.109 1 94.12 114 ASN A C 1
ATOM 837 O O . ASN A 1 114 ? 8.766 7.188 17.656 1 94.12 114 ASN A O 1
ATOM 841 N N . PRO A 1 115 ? 10.672 7.008 16.391 1 94.94 115 PRO A N 1
ATOM 842 C CA . PRO A 1 115 ? 11.797 7.465 15.562 1 94.94 115 PRO A CA 1
ATOM 843 C C . PRO A 1 115 ? 11.375 8.461 14.484 1 94.94 115 PRO A C 1
ATOM 845 O O . PRO A 1 115 ? 10.195 8.5 14.102 1 94.94 115 PRO A O 1
ATOM 848 N N . SER A 1 116 ? 12.344 9.266 14.055 1 96.5 116 SER A N 1
ATOM 849 C CA . SER A 1 116 ? 12.094 10.148 12.922 1 96.5 116 SER A CA 1
ATOM 850 C C . SER A 1 116 ? 12.086 9.375 11.609 1 96.5 116 SER A C 1
ATOM 852 O O . SER A 1 116 ? 12.5 8.219 11.562 1 96.5 116 SER A O 1
ATOM 854 N N . ALA A 1 117 ? 11.578 10.062 10.562 1 95.81 117 ALA A N 1
ATOM 855 C CA . ALA A 1 117 ? 11.602 9.445 9.242 1 95.81 117 ALA A CA 1
ATOM 856 C C . ALA A 1 117 ? 13.031 9.172 8.781 1 95.81 117 ALA A C 1
ATOM 858 O O . ALA A 1 117 ? 13.312 8.117 8.203 1 95.81 117 ALA A O 1
ATOM 859 N N . LEU A 1 118 ? 13.914 10.039 9.07 1 95.38 118 LEU A N 1
ATOM 860 C CA . LEU A 1 118 ? 15.312 9.859 8.703 1 95.38 118 LEU A CA 1
ATOM 861 C C . LEU A 1 118 ? 15.922 8.68 9.453 1 95.38 118 LEU A C 1
ATOM 863 O O . LEU A 1 118 ? 16.688 7.902 8.883 1 95.38 118 LEU A O 1
ATOM 867 N N . ALA A 1 119 ? 15.555 8.562 10.68 1 94.44 119 ALA A N 1
ATOM 868 C CA . ALA A 1 119 ? 16.016 7.41 11.453 1 94.44 119 ALA A CA 1
ATOM 869 C C . ALA A 1 119 ? 15.484 6.105 10.875 1 94.44 119 ALA A C 1
ATOM 871 O O . ALA A 1 119 ? 16.203 5.109 10.805 1 94.44 119 ALA A O 1
ATOM 872 N N . CYS A 1 120 ? 14.234 6.145 10.453 1 91.62 120 CYS A N 1
ATOM 873 C CA . CYS A 1 120 ? 13.633 4.961 9.844 1 91.62 120 CYS A CA 1
ATOM 874 C C . CYS A 1 120 ? 14.352 4.59 8.555 1 91.62 120 CYS A C 1
ATOM 876 O O . CYS A 1 120 ? 14.625 3.412 8.312 1 91.62 120 CYS A O 1
ATOM 878 N N . VAL A 1 121 ? 14.688 5.559 7.746 1 90 121 VAL A N 1
ATOM 879 C CA . VAL A 1 121 ? 15.398 5.352 6.492 1 90 121 VAL A CA 1
ATOM 880 C C . VAL A 1 121 ? 16.734 4.652 6.758 1 90 121 VAL A C 1
ATOM 882 O O . VAL A 1 121 ? 17.109 3.734 6.031 1 90 121 VAL A O 1
ATOM 885 N N . ALA A 1 122 ? 17.359 5.059 7.766 1 89.44 122 ALA A N 1
ATOM 886 C CA . ALA A 1 122 ? 18.625 4.438 8.148 1 89.44 122 ALA A CA 1
ATOM 887 C C . ALA A 1 122 ? 18.406 3.008 8.641 1 89.44 122 ALA A C 1
ATOM 889 O O . ALA A 1 122 ? 19.141 2.09 8.242 1 89.44 122 ALA A O 1
ATOM 890 N N . MET A 1 123 ? 17.406 2.852 9.414 1 87.31 123 MET A N 1
ATOM 891 C CA . MET A 1 123 ? 17.078 1.55 9.992 1 87.31 123 MET A CA 1
ATOM 892 C C . MET A 1 123 ? 16.781 0.528 8.906 1 87.31 123 MET A C 1
ATOM 894 O O . MET A 1 123 ? 17.172 -0.639 9.023 1 87.31 123 MET A O 1
ATOM 898 N N . PHE A 1 124 ? 16.234 0.97 7.859 1 83.25 124 PHE A N 1
ATOM 899 C CA . PHE A 1 124 ? 15.812 0.062 6.793 1 83.25 124 PHE A CA 1
ATOM 900 C C . PHE A 1 124 ? 16.812 0.092 5.641 1 83.25 124 PHE A C 1
ATOM 902 O O . PHE A 1 124 ? 16.531 -0.426 4.559 1 83.25 124 PHE A O 1
ATOM 909 N N . LYS A 1 125 ? 17.844 0.802 5.785 1 81.88 125 LYS A N 1
ATOM 910 C CA . LYS A 1 125 ? 18.938 0.866 4.824 1 81.88 125 LYS A CA 1
ATOM 911 C C . LYS A 1 125 ? 18.469 1.433 3.488 1 81.88 125 LYS A C 1
ATOM 913 O O . LYS A 1 125 ? 18.766 0.87 2.43 1 81.88 125 LYS A O 1
ATOM 918 N N . GLN A 1 126 ? 17.734 2.547 3.592 1 83.81 126 GLN A N 1
ATOM 919 C CA . GLN A 1 126 ? 17.172 3.191 2.406 1 83.81 126 GLN A CA 1
ATOM 920 C C . GLN A 1 126 ? 17.812 4.562 2.176 1 83.81 126 GLN A C 1
ATOM 922 O O . GLN A 1 126 ? 17.172 5.461 1.627 1 83.81 126 GLN A O 1
ATOM 927 N N . GLU A 1 127 ? 18.969 4.727 2.609 1 87.38 127 GLU A N 1
ATOM 928 C CA . GLU A 1 127 ? 19.625 6.031 2.537 1 87.38 127 GLU A CA 1
ATOM 929 C C . GLU A 1 127 ? 19.875 6.445 1.091 1 87.38 127 GLU A C 1
ATOM 931 O O . GLU A 1 127 ? 19.734 7.621 0.744 1 87.38 127 GLU A O 1
ATOM 936 N N . GLU A 1 128 ? 20.203 5.559 0.378 1 81.38 128 GLU A N 1
ATOM 937 C CA . GLU A 1 128 ? 20.484 5.875 -1.019 1 81.38 128 GLU A CA 1
ATOM 938 C C . GLU A 1 128 ? 19.25 6.441 -1.717 1 81.38 128 GLU A C 1
ATOM 940 O O . GLU A 1 128 ? 19.359 7.32 -2.576 1 81.38 128 GLU A O 1
ATOM 945 N N . ARG A 1 129 ? 18.203 6.07 -1.231 1 81.19 129 ARG A N 1
ATOM 946 C CA . ARG A 1 129 ? 16.969 6.43 -1.906 1 81.19 129 ARG A CA 1
ATOM 947 C C . ARG A 1 129 ? 16.391 7.723 -1.343 1 81.19 129 ARG A C 1
ATOM 949 O O . ARG A 1 129 ? 15.844 8.539 -2.086 1 81.19 129 ARG A O 1
ATOM 956 N N . TRP A 1 130 ? 16.562 7.852 -0.044 1 89.25 130 TRP A N 1
ATOM 957 C CA . TRP A 1 130 ? 15.703 8.852 0.575 1 89.25 130 TRP A CA 1
ATOM 958 C C . TRP A 1 130 ? 16.516 9.938 1.252 1 89.25 130 TRP A C 1
ATOM 960 O O . TRP A 1 130 ? 16.031 11.047 1.48 1 89.25 130 TRP A O 1
ATOM 970 N N . GLN A 1 131 ? 17.719 9.672 1.523 1 91.31 131 GLN A N 1
ATOM 971 C CA . GLN A 1 131 ? 18.5 10.594 2.357 1 91.31 131 GLN A CA 1
ATOM 972 C C . GLN A 1 131 ? 18.531 11.992 1.749 1 91.31 131 GLN A C 1
ATOM 974 O O . GLN A 1 131 ? 18.188 12.969 2.418 1 91.31 131 GLN A O 1
ATOM 979 N N . ALA A 1 132 ? 18.812 12.07 0.519 1 92.69 132 ALA A N 1
ATOM 980 C CA . ALA A 1 132 ? 18.938 13.375 -0.135 1 92.69 132 ALA A CA 1
ATOM 981 C C . ALA A 1 132 ? 17.578 14.086 -0.185 1 92.69 132 ALA A C 1
ATOM 983 O O . ALA A 1 132 ? 17.5 15.281 0.093 1 92.69 132 ALA A O 1
ATOM 984 N N . LYS A 1 133 ? 16.578 13.406 -0.486 1 92.38 133 LYS A N 1
ATOM 985 C CA . LYS A 1 133 ? 15.234 13.977 -0.597 1 92.38 133 LYS A CA 1
ATOM 986 C C . LYS A 1 133 ? 14.734 14.469 0.758 1 92.38 133 LYS A C 1
ATOM 988 O O . LYS A 1 133 ? 14.125 15.539 0.852 1 92.38 133 LYS A O 1
ATOM 993 N N . PHE A 1 134 ? 15 13.727 1.698 1 96 134 PHE A N 1
ATOM 994 C CA . PHE A 1 134 ? 14.555 14.094 3.039 1 96 134 PHE A CA 1
ATOM 995 C C . PHE A 1 134 ? 15.359 15.273 3.576 1 96 134 PHE A C 1
ATOM 997 O O . PHE A 1 134 ? 14.797 16.188 4.188 1 96 134 PHE A O 1
ATOM 1004 N N . GLU A 1 135 ? 16.609 15.273 3.363 1 94.88 135 GLU A N 1
ATOM 1005 C CA . GLU A 1 135 ? 17.469 16.359 3.828 1 94.88 135 GLU A CA 1
ATOM 1006 C C . GLU A 1 135 ? 17.141 17.672 3.102 1 94.88 135 GLU A C 1
ATOM 1008 O O . GLU A 1 135 ? 17.328 18.75 3.654 1 94.88 135 GLU A O 1
ATOM 1013 N N . GLY A 1 136 ? 16.609 17.5 1.912 1 95.12 136 GLY A N 1
ATOM 1014 C CA . GLY A 1 136 ? 16.266 18.67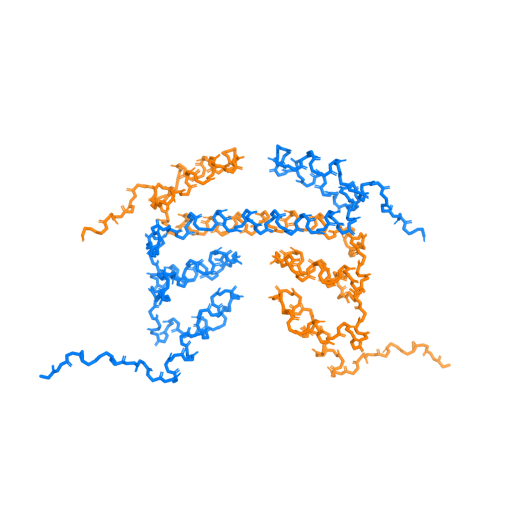2 1.126 1 95.12 136 GLY A CA 1
ATOM 1015 C C . GLY A 1 136 ? 14.805 19.062 1.252 1 95.12 136 GLY A C 1
ATOM 1016 O O . GLY A 1 136 ? 14.336 19.969 0.566 1 95.12 136 GLY A O 1
ATOM 1017 N N . ALA A 1 137 ? 14.133 18.484 2.094 1 96 137 ALA A N 1
ATOM 1018 C CA . ALA A 1 137 ? 12.695 18.703 2.225 1 96 137 ALA A CA 1
ATOM 1019 C C . ALA A 1 137 ? 12.406 20.109 2.729 1 96 137 ALA A C 1
ATOM 1021 O O . ALA A 1 137 ? 13.07 20.594 3.65 1 96 137 ALA A O 1
ATOM 1022 N N . PRO A 1 138 ? 11.375 20.719 2.191 1 95.88 138 PRO A N 1
ATOM 1023 C CA . PRO A 1 138 ? 11.055 22.094 2.59 1 95.88 138 PRO A CA 1
ATOM 1024 C C . PRO A 1 138 ? 10.656 22.203 4.059 1 95.88 138 PRO A C 1
ATOM 1026 O O . PRO A 1 138 ? 10.859 23.25 4.684 1 95.88 138 PRO A O 1
ATOM 1029 N N . GLY A 1 139 ? 10.141 21.203 4.578 1 95.81 139 GLY A N 1
ATOM 1030 C CA . GLY A 1 139 ? 9.648 21.234 5.945 1 95.81 139 GLY A CA 1
ATOM 1031 C C . GLY A 1 139 ? 10.688 20.812 6.965 1 95.81 139 GLY A C 1
ATOM 1032 O O . GLY A 1 139 ? 10.43 20.844 8.172 1 95.81 139 GLY A O 1
ATOM 1033 N N . ARG A 1 140 ? 11.859 20.438 6.551 1 96.31 140 ARG A N 1
ATOM 1034 C CA . ARG A 1 140 ? 12.844 19.891 7.473 1 96.31 140 ARG A CA 1
ATOM 1035 C C . ARG A 1 140 ? 13.18 20.891 8.57 1 96.31 140 ARG A C 1
ATOM 1037 O O . ARG A 1 140 ? 13.484 22.047 8.289 1 96.31 140 ARG A O 1
ATOM 1044 N N . GLY A 1 141 ? 13.094 20.375 9.758 1 95.56 141 GLY A N 1
ATOM 1045 C CA . GLY A 1 141 ? 13.461 21.203 10.906 1 95.56 141 GLY A CA 1
ATOM 1046 C C . GLY A 1 141 ? 12.398 22.203 11.273 1 95.56 141 GLY A C 1
ATOM 1047 O O . GLY A 1 141 ? 12.602 23.047 12.164 1 95.56 141 GLY A O 1
ATOM 1048 N N . LYS A 1 142 ? 11.25 22.156 10.68 1 94.69 142 LYS A N 1
ATOM 1049 C CA . LYS A 1 142 ? 10.273 23.219 10.883 1 94.69 142 LYS A CA 1
ATOM 1050 C C . LYS A 1 142 ? 9.133 22.75 11.781 1 94.69 142 LYS A C 1
ATOM 1052 O O . LYS A 1 142 ? 8.266 23.547 12.164 1 94.69 142 LYS A O 1
ATOM 1057 N N . ALA A 1 143 ? 9.195 21.484 12.086 1 92.88 143 ALA A N 1
ATOM 1058 C CA . ALA A 1 143 ? 8.133 21 12.969 1 92.88 143 ALA A CA 1
ATOM 1059 C C . ALA A 1 143 ? 8.234 21.641 14.352 1 92.88 143 ALA A C 1
ATOM 1061 O O . ALA A 1 143 ? 9.336 21.828 14.875 1 92.88 143 ALA A O 1
ATOM 1062 N N . GLU A 1 144 ? 7.211 22.297 14.695 1 81.25 144 GLU A N 1
ATOM 1063 C CA . GLU A 1 144 ? 7.199 22.953 16 1 81.25 144 GLU A CA 1
ATOM 1064 C C . GLU A 1 144 ? 6.781 21.984 17.109 1 81.25 144 GLU A C 1
ATOM 1066 O O . GLU A 1 144 ? 5.891 21.156 16.906 1 81.25 144 GLU A O 1
ATOM 1071 N N . VAL A 1 145 ? 7.809 21.703 18.031 1 60.53 145 VAL A N 1
ATOM 1072 C CA . VAL A 1 145 ? 7.434 20.953 19.219 1 60.53 145 VAL A CA 1
ATOM 1073 C C . VAL A 1 145 ? 6.328 21.688 19.984 1 60.53 145 VAL A C 1
ATOM 1075 O O . VAL A 1 145 ? 6.469 22.875 20.281 1 60.53 145 VAL A O 1
ATOM 1078 N N . LYS A 1 146 ? 5.059 21.641 19.453 1 50.22 146 LYS A N 1
ATOM 1079 C CA . LYS A 1 146 ? 4.102 22.328 20.312 1 50.22 146 LYS A CA 1
ATOM 1080 C C . LYS A 1 146 ? 4.391 22.062 21.781 1 50.22 146 LYS A C 1
ATOM 1082 O O . LYS A 1 146 ? 4.398 20.922 22.219 1 50.22 146 LYS A O 1
ATOM 1087 N N . ALA A 1 147 ? 5.074 23 22.469 1 41.06 147 ALA A N 1
ATOM 1088 C CA . ALA A 1 147 ? 5.203 23.141 23.906 1 41.06 147 ALA A CA 1
ATOM 1089 C C . ALA A 1 147 ? 3.84 23.109 24.594 1 41.06 147 ALA A C 1
ATOM 1091 O O . ALA A 1 147 ? 2.836 23.516 24 1 41.06 147 ALA A O 1
ATOM 1092 N N . MET B 1 1 ? -22.062 20.875 37.969 1 34.31 1 MET B N 1
ATOM 1093 C CA . MET B 1 1 ? -22.438 20.188 36.719 1 34.31 1 MET B CA 1
ATOM 1094 C C . MET B 1 1 ? -21.266 19.438 36.125 1 34.31 1 MET B C 1
ATOM 1096 O O . MET B 1 1 ? -20.219 20.031 35.844 1 34.31 1 MET B O 1
ATOM 1100 N N . ASP B 1 2 ? -20.859 18.172 36.375 1 43.75 2 ASP B N 1
ATOM 1101 C CA . ASP B 1 2 ? -19.609 17.422 36.219 1 43.75 2 ASP B CA 1
ATOM 1102 C C . ASP B 1 2 ? -19.219 17.328 34.75 1 43.75 2 ASP B C 1
ATOM 1104 O O . ASP B 1 2 ? -20.078 17.172 33.875 1 43.75 2 ASP B O 1
ATOM 1108 N N . PRO B 1 3 ? -18.234 17.969 34.188 1 47.81 3 PRO B N 1
ATOM 1109 C CA . PRO B 1 3 ? -17.922 17.922 32.75 1 47.81 3 PRO B CA 1
ATOM 1110 C C . PRO B 1 3 ? -18.141 16.531 32.156 1 47.81 3 PRO B C 1
ATOM 1112 O O . PRO B 1 3 ? -17.453 15.586 32.531 1 47.81 3 PRO B O 1
ATOM 1115 N N . ALA B 1 4 ? -19.25 15.891 32.188 1 43.69 4 ALA B N 1
ATOM 1116 C CA . ALA B 1 4 ? -19.875 14.602 31.891 1 43.69 4 ALA B CA 1
ATOM 1117 C C . ALA B 1 4 ? -19.234 13.961 30.672 1 43.69 4 ALA B C 1
ATOM 1119 O O . ALA B 1 4 ? -18.938 14.641 29.672 1 43.69 4 ALA B O 1
ATOM 1120 N N . SER B 1 5 ? -18.406 12.914 30.641 1 49.72 5 SER B N 1
ATOM 1121 C CA . SER B 1 5 ? -17.75 12 29.703 1 49.72 5 SER B CA 1
ATOM 1122 C C . SER B 1 5 ? -18.609 11.781 28.453 1 49.72 5 SER B C 1
ATOM 1124 O O . SER B 1 5 ? -19.484 10.914 28.438 1 49.72 5 SER B O 1
ATOM 1126 N N . GLN B 1 6 ? -19.312 12.703 27.844 1 52.41 6 GLN B N 1
ATOM 1127 C CA . GLN B 1 6 ? -20.297 12.688 26.766 1 52.41 6 GLN B CA 1
ATOM 1128 C C . GLN B 1 6 ? -19.875 11.695 25.672 1 52.41 6 GLN B C 1
ATOM 1130 O O . GLN B 1 6 ? -18.891 11.914 24.969 1 52.41 6 GLN B O 1
ATOM 1135 N N . THR B 1 7 ? -20.047 10.43 25.969 1 65.12 7 THR B N 1
ATOM 1136 C CA . THR B 1 7 ? -19.969 9.359 24.984 1 65.12 7 THR B CA 1
ATOM 1137 C C . THR B 1 7 ? -20.594 9.789 23.656 1 65.12 7 THR B C 1
ATOM 1139 O O . THR B 1 7 ? -21.734 10.258 23.641 1 65.12 7 THR B O 1
ATOM 1142 N N . LEU B 1 8 ? -19.859 10.047 22.719 1 71.88 8 LEU B N 1
ATOM 1143 C CA . LEU B 1 8 ? -20.375 10.398 21.406 1 71.88 8 LEU B CA 1
ATOM 1144 C C . LEU B 1 8 ? -21.547 9.492 21.031 1 71.88 8 LEU B C 1
ATOM 1146 O O . LEU B 1 8 ? -21.547 8.305 21.359 1 71.88 8 LEU B O 1
ATOM 1150 N N . PRO B 1 9 ? -22.703 10.055 20.625 1 86.62 9 PRO B N 1
ATOM 1151 C CA . PRO B 1 9 ? -23.797 9.242 20.094 1 86.62 9 PRO B CA 1
ATOM 1152 C C . PRO B 1 9 ? -23.328 8.18 19.109 1 86.62 9 PRO B C 1
ATOM 1154 O O . PRO B 1 9 ? -22.344 8.383 18.406 1 86.62 9 PRO B O 1
ATOM 1157 N N . PRO B 1 10 ? -23.906 6.988 19.156 1 87.31 10 PRO B N 1
ATOM 1158 C CA . PRO B 1 10 ? -23.547 5.887 18.266 1 87.31 10 PRO B CA 1
ATOM 1159 C C . PRO B 1 10 ? -23.406 6.324 16.812 1 87.31 10 PRO B C 1
ATOM 1161 O O . PRO B 1 10 ? -22.547 5.816 16.078 1 87.31 10 PRO B O 1
ATOM 1164 N N . GLU B 1 11 ? -24.234 7.199 16.438 1 86.94 11 GLU B N 1
ATOM 1165 C CA . GLU B 1 11 ? -24.172 7.691 15.062 1 86.94 11 GLU B CA 1
ATOM 1166 C C . GLU B 1 11 ? -22.859 8.43 14.797 1 86.94 11 GLU B C 1
ATOM 1168 O O . GLU B 1 11 ? -22.281 8.305 13.719 1 86.94 11 GLU B O 1
ATOM 1173 N N . ALA B 1 12 ? -22.484 9.125 15.852 1 86.69 12 ALA B N 1
ATOM 1174 C CA . ALA B 1 12 ? -21.219 9.859 15.727 1 86.69 12 ALA B CA 1
ATOM 1175 C C . ALA B 1 12 ? -20.031 8.898 15.695 1 86.69 12 ALA B C 1
ATOM 1177 O O . ALA B 1 12 ? -19.078 9.109 14.938 1 86.69 12 ALA B O 1
ATOM 1178 N N . ILE B 1 13 ? -20.203 7.887 16.422 1 87.94 13 ILE B N 1
ATOM 1179 C CA . ILE B 1 13 ? -19.156 6.875 16.469 1 87.94 13 ILE B CA 1
ATOM 1180 C C . ILE B 1 13 ? -19.062 6.156 15.125 1 87.94 13 ILE B C 1
ATOM 1182 O O . ILE B 1 13 ? -17.969 5.953 14.594 1 87.94 13 ILE B O 1
ATOM 1186 N N . ALA B 1 14 ? -20.109 5.836 14.555 1 90.5 14 ALA B N 1
ATOM 1187 C CA . ALA B 1 14 ? -20.172 5.164 13.258 1 90.5 14 ALA B CA 1
ATOM 1188 C C . ALA B 1 14 ? -19.594 6.043 12.156 1 90.5 14 ALA B C 1
ATOM 1190 O O . ALA B 1 14 ? -18.891 5.555 11.266 1 90.5 14 ALA B O 1
ATOM 1191 N N . LEU B 1 15 ? -19.891 7.27 12.266 1 90.88 15 LEU B N 1
ATOM 1192 C CA . LEU B 1 15 ? -19.375 8.203 11.266 1 90.88 15 LEU B CA 1
ATOM 1193 C C . LEU B 1 15 ? -17.859 8.305 11.359 1 90.88 15 LEU B C 1
ATOM 1195 O O . LEU B 1 15 ? -17.172 8.266 10.344 1 90.88 15 LEU B O 1
ATOM 1199 N N . ALA B 1 16 ? -17.422 8.445 12.547 1 92.94 16 ALA B N 1
ATOM 1200 C CA . ALA B 1 16 ? -15.969 8.484 12.75 1 92.94 16 ALA B CA 1
ATOM 1201 C C . ALA B 1 16 ? -15.297 7.234 12.188 1 92.94 16 ALA B C 1
ATOM 1203 O O . ALA B 1 16 ? -14.273 7.324 11.508 1 92.94 16 ALA B O 1
ATOM 1204 N N . GLY B 1 17 ? -15.867 6.148 12.438 1 94.06 17 GLY B N 1
ATOM 1205 C CA . GLY B 1 17 ? -15.375 4.891 11.906 1 94.06 17 GLY B CA 1
ATOM 1206 C C . GLY B 1 17 ? -15.312 4.871 10.391 1 94.06 17 GLY B C 1
ATOM 1207 O O . GLY B 1 17 ? -14.32 4.422 9.805 1 94.06 17 GLY B O 1
ATOM 1208 N N . ARG B 1 18 ? -16.312 5.336 9.805 1 93.38 18 ARG B N 1
ATOM 1209 C CA . ARG B 1 18 ? -16.375 5.418 8.352 1 93.38 18 ARG B CA 1
ATOM 1210 C C . ARG B 1 18 ? -15.266 6.328 7.812 1 93.38 18 ARG B C 1
ATOM 1212 O O . ARG B 1 18 ? -14.68 6.047 6.766 1 93.38 18 ARG B O 1
ATOM 1219 N N . LEU B 1 19 ? -15.047 7.367 8.523 1 96.12 19 LEU B N 1
ATOM 1220 C CA . LEU B 1 19 ? -14.031 8.32 8.086 1 96.12 19 LEU B CA 1
ATOM 1221 C C . LEU B 1 19 ? -12.633 7.711 8.195 1 96.12 19 LEU B C 1
ATOM 1223 O O . LEU B 1 19 ? -11.828 7.824 7.266 1 96.12 19 LEU B O 1
ATOM 1227 N N . TYR B 1 20 ? -12.414 6.992 9.227 1 96.19 20 TYR B N 1
ATOM 1228 C CA . TYR B 1 20 ? -11.117 6.344 9.391 1 96.19 20 TYR B CA 1
ATOM 1229 C C . TYR B 1 20 ? -10.93 5.227 8.367 1 96.19 20 TYR B C 1
ATOM 1231 O O . TYR B 1 20 ? -9.875 5.113 7.75 1 96.19 20 TYR B O 1
ATOM 1239 N N . ASP B 1 21 ? -11.938 4.543 8.164 1 92.88 21 ASP B N 1
ATOM 1240 C CA . ASP B 1 21 ? -11.883 3.498 7.145 1 92.88 21 ASP B CA 1
ATOM 1241 C C . ASP B 1 21 ? -11.711 4.094 5.75 1 92.88 21 ASP B C 1
ATOM 1243 O O . ASP B 1 21 ? -11.016 3.521 4.91 1 92.88 21 ASP B O 1
ATOM 1247 N N . GLY B 1 22 ? -12.375 5.125 5.516 1 94.06 22 GLY B N 1
ATOM 1248 C CA . GLY B 1 22 ? -12.234 5.828 4.25 1 94.06 22 GLY B CA 1
ATOM 1249 C C . GLY B 1 22 ? -10.82 6.316 3.996 1 94.06 22 GLY B C 1
ATOM 1250 O O . GLY B 1 22 ? -10.328 6.258 2.867 1 94.06 22 GLY B O 1
ATOM 1251 N N . ALA B 1 23 ? -10.18 6.773 5.078 1 95.94 23 ALA B N 1
ATOM 1252 C CA . ALA B 1 23 ? -8.789 7.211 4.953 1 95.94 23 ALA B CA 1
ATOM 1253 C C . ALA B 1 23 ? -7.875 6.039 4.609 1 95.94 23 ALA B C 1
ATOM 1255 O O . ALA B 1 23 ? -7.02 6.148 3.727 1 95.94 23 ALA B O 1
ATOM 1256 N N . ARG B 1 24 ? -8.133 4.898 5.227 1 91.94 24 ARG B N 1
ATOM 1257 C CA . ARG B 1 24 ? -7.34 3.699 4.977 1 91.94 24 ARG B CA 1
ATOM 1258 C C . ARG B 1 24 ? -7.527 3.207 3.543 1 91.94 24 ARG B C 1
ATOM 1260 O O . ARG B 1 24 ? -6.594 2.676 2.938 1 91.94 24 ARG B O 1
ATOM 1267 N N . ALA B 1 25 ? -8.711 3.512 3.041 1 88.81 25 ALA B N 1
ATOM 1268 C CA . ALA B 1 25 ? -9.047 3.016 1.71 1 88.81 25 ALA B CA 1
ATOM 1269 C C . ALA B 1 25 ? -8.727 4.055 0.638 1 88.81 25 ALA B C 1
ATOM 1271 O O . ALA B 1 25 ? -8.836 3.775 -0.558 1 88.81 25 ALA B O 1
ATOM 1272 N N . GLY B 1 26 ? -8.391 5.18 1.043 1 94.19 26 GLY B N 1
ATOM 1273 C CA . GLY B 1 26 ? -8.141 6.242 0.078 1 94.19 26 GLY B CA 1
ATOM 1274 C C . GLY B 1 26 ? -9.406 6.715 -0.619 1 94.19 26 GLY B C 1
ATOM 1275 O O . GLY B 1 26 ? -9.375 7.043 -1.808 1 94.19 26 GLY B O 1
ATOM 1276 N N . ASP B 1 27 ? -10.531 6.801 0.059 1 94.56 27 ASP B N 1
ATOM 1277 C CA . ASP B 1 27 ? -11.82 7.164 -0.506 1 94.56 27 ASP B CA 1
ATOM 1278 C C . ASP B 1 27 ? -11.875 8.648 -0.843 1 94.56 27 ASP B C 1
ATOM 1280 O O . ASP B 1 27 ? -12.367 9.453 -0.047 1 94.56 27 ASP B O 1
ATOM 1284 N N . MET B 1 28 ? -11.516 8.961 -2.062 1 96.75 28 MET B N 1
ATOM 1285 C CA . MET B 1 28 ? -11.43 10.352 -2.502 1 96.75 28 MET B CA 1
ATOM 1286 C C . MET B 1 28 ? -12.812 11.008 -2.502 1 96.75 28 MET B C 1
ATOM 1288 O O . MET B 1 28 ? -12.961 12.148 -2.055 1 96.75 28 MET B O 1
ATOM 1292 N N . ALA B 1 29 ? -13.734 10.273 -2.947 1 96.31 29 ALA B N 1
ATOM 1293 C CA . ALA B 1 29 ? -15.086 10.82 -3.047 1 96.31 29 ALA B CA 1
ATOM 1294 C C . ALA B 1 29 ? -15.617 11.227 -1.676 1 96.31 29 ALA B C 1
ATOM 1296 O O . ALA B 1 29 ? -16.219 12.289 -1.524 1 96.31 29 ALA B O 1
ATOM 1297 N N . LEU B 1 30 ? -15.383 10.406 -0.758 1 96.19 30 LEU B N 1
ATOM 1298 C CA . LEU B 1 30 ? -15.805 10.68 0.611 1 96.19 30 LEU B CA 1
ATOM 1299 C C . LEU B 1 30 ? -15.203 11.984 1.118 1 96.19 30 LEU B C 1
ATOM 1301 O O . LEU B 1 30 ? -15.93 12.859 1.607 1 96.19 30 LEU B O 1
ATOM 1305 N N . PHE B 1 31 ? -14.008 12.289 0.875 1 97.88 31 PHE B N 1
ATOM 1306 C CA . PHE B 1 31 ? -13.32 13.414 1.505 1 97.88 31 PHE B CA 1
ATOM 1307 C C . PHE B 1 31 ? -13.477 14.68 0.671 1 97.88 31 PHE B C 1
ATOM 1309 O O . PHE B 1 31 ? -13.438 15.789 1.206 1 97.88 31 PHE B O 1
ATOM 1316 N N . GLN B 1 32 ? -13.625 14.477 -0.601 1 97.94 32 GLN B N 1
ATOM 1317 C CA . GLN B 1 32 ? -13.922 15.625 -1.446 1 97.94 32 GLN B CA 1
ATOM 1318 C C . GLN B 1 32 ? -15.242 16.281 -1.046 1 97.94 32 GLN B C 1
ATOM 1320 O O . GLN B 1 32 ? -15.445 17.469 -1.272 1 97.94 32 GLN B O 1
ATOM 1325 N N . GLN B 1 33 ? -16.062 15.484 -0.449 1 97.06 33 GLN B N 1
ATOM 1326 C CA . GLN B 1 33 ? -17.328 16 0.027 1 97.06 33 GLN B CA 1
ATOM 1327 C C . GLN B 1 33 ? -17.234 16.453 1.483 1 97.06 33 GLN B C 1
ATOM 1329 O O . GLN B 1 33 ? -17.719 17.531 1.844 1 97.06 33 GLN B O 1
ATOM 1334 N N . ALA B 1 34 ? -16.641 15.703 2.287 1 97 34 ALA B N 1
ATOM 1335 C CA . ALA B 1 34 ? -16.641 15.891 3.736 1 97 34 ALA B CA 1
ATOM 1336 C C . ALA B 1 34 ? -15.789 17.094 4.133 1 97 34 ALA B C 1
ATOM 1338 O O . ALA B 1 34 ? -16.156 17.844 5.047 1 97 34 ALA B O 1
ATOM 1339 N N . LEU B 1 35 ? -14.688 17.391 3.48 1 97.5 35 LEU B N 1
ATOM 1340 C CA . LEU B 1 35 ? -13.75 18.438 3.885 1 97.5 35 LEU B CA 1
ATOM 1341 C C . LEU B 1 35 ? -14.344 19.812 3.652 1 97.5 35 LEU B C 1
ATOM 1343 O O . LEU B 1 35 ? -14.398 20.641 4.57 1 97.5 35 LEU B O 1
ATOM 1347 N N . PRO B 1 36 ? -14.852 19.984 2.451 1 96.69 36 PRO B N 1
ATOM 1348 C CA . PRO B 1 36 ? -15.484 21.297 2.252 1 96.69 36 PRO B CA 1
ATOM 1349 C C . PRO B 1 36 ? -16.719 21.5 3.133 1 96.69 36 PRO B C 1
ATOM 1351 O O . PRO B 1 36 ? -17.109 22.625 3.398 1 96.69 36 PRO B O 1
ATOM 1354 N N . ALA B 1 37 ? -17.297 20.375 3.617 1 95.94 37 ALA B N 1
ATOM 1355 C CA . ALA B 1 37 ? -18.5 20.438 4.457 1 95.94 37 ALA B CA 1
ATOM 1356 C C . ALA B 1 37 ? -18.125 20.688 5.918 1 95.94 37 ALA B C 1
ATOM 1358 O O . ALA B 1 37 ? -19 20.766 6.781 1 95.94 37 ALA B O 1
ATOM 1359 N N . GLY B 1 38 ? -16.859 20.672 6.246 1 96.06 38 GLY B N 1
ATOM 1360 C CA . GLY B 1 38 ? -16.469 21.094 7.578 1 96.06 38 GLY B CA 1
ATOM 1361 C C . GLY B 1 38 ? -15.75 20 8.359 1 96.06 38 GLY B C 1
ATOM 1362 O O . GLY B 1 38 ? -15.43 20.188 9.539 1 96.06 38 GLY B O 1
ATOM 1363 N N . LEU B 1 39 ? -15.547 18.891 7.809 1 95.75 39 LEU B N 1
ATOM 1364 C CA . LEU B 1 39 ? -14.781 17.859 8.5 1 95.75 39 LEU B CA 1
ATOM 1365 C C . LEU B 1 39 ? -13.414 18.391 8.93 1 95.75 39 LEU B C 1
ATOM 1367 O O . LEU B 1 39 ? -12.672 18.938 8.117 1 95.75 39 LEU B O 1
ATOM 1371 N N . PRO B 1 40 ? -13.133 18.219 10.234 1 96.19 40 PRO B N 1
ATOM 1372 C CA . PRO B 1 40 ? -11.789 18.625 10.656 1 96.19 40 PRO B CA 1
ATOM 1373 C C . PRO B 1 40 ? -10.695 17.75 10.031 1 96.19 40 PRO B C 1
ATOM 1375 O O . PRO B 1 40 ? -10.695 16.531 10.219 1 96.19 40 PRO B O 1
ATOM 1378 N N . ALA B 1 41 ? -9.781 18.359 9.359 1 96.69 41 ALA B N 1
ATOM 1379 C CA . ALA B 1 41 ? -8.734 17.625 8.641 1 96.69 41 ALA B CA 1
ATOM 1380 C C . ALA B 1 41 ? -7.781 16.938 9.617 1 96.69 41 ALA B C 1
ATOM 1382 O O . ALA B 1 41 ? -7.086 15.992 9.242 1 96.69 41 ALA B O 1
ATOM 1383 N N . ASN B 1 42 ? -7.703 17.391 10.859 1 97.62 42 ASN B N 1
ATOM 1384 C CA . ASN B 1 42 ? -6.762 16.844 11.836 1 97.62 42 ASN B CA 1
ATOM 1385 C C . ASN B 1 42 ? -7.457 15.914 12.828 1 97.62 42 ASN B C 1
ATOM 1387 O O . ASN B 1 42 ? -6.996 15.75 13.961 1 97.62 42 ASN B O 1
ATOM 1391 N N . MET B 1 43 ? -8.57 15.391 12.391 1 96.19 43 MET B N 1
ATOM 1392 C CA . MET B 1 43 ? -9.258 14.398 13.211 1 96.19 43 MET B CA 1
ATOM 1393 C C . MET B 1 43 ? -8.344 13.211 13.5 1 96.19 43 MET B C 1
ATOM 1395 O O . MET B 1 43 ? -7.602 12.758 12.625 1 96.19 43 MET B O 1
ATOM 1399 N N . THR B 1 44 ? -8.398 12.688 14.805 1 96.44 44 THR B N 1
ATOM 1400 C CA . THR B 1 44 ? -7.574 11.555 15.211 1 96.44 44 THR B CA 1
ATOM 1401 C C . THR B 1 44 ? -8.438 10.445 15.805 1 96.44 44 THR B C 1
ATOM 1403 O O . THR B 1 44 ? -9.539 10.695 16.281 1 96.44 44 THR B O 1
ATOM 1406 N N . ASN B 1 45 ? -7.922 9.281 15.672 1 95.19 45 ASN B N 1
ATOM 1407 C CA . ASN B 1 45 ? -8.586 8.164 16.344 1 95.19 45 ASN B CA 1
ATOM 1408 C C . ASN B 1 45 ? -8.055 7.98 17.766 1 95.19 45 ASN B C 1
ATOM 1410 O O . ASN B 1 45 ? -7.34 8.844 18.281 1 95.19 45 ASN B O 1
ATOM 1414 N N . GLU B 1 46 ? -8.453 6.855 18.375 1 93.62 46 GLU B N 1
ATOM 1415 C CA . GLU B 1 46 ? -8.164 6.625 19.781 1 93.62 46 GLU B CA 1
ATOM 1416 C C . GLU B 1 46 ? -6.672 6.414 20.016 1 93.62 46 GLU B C 1
ATOM 1418 O O . GLU B 1 46 ? -6.191 6.52 21.141 1 93.62 46 GLU B O 1
ATOM 1423 N N . LYS B 1 47 ? -5.949 6.184 18.953 1 95.44 47 LYS B N 1
ATOM 1424 C CA . LYS B 1 47 ? -4.512 5.961 19.047 1 95.44 47 LYS B CA 1
ATOM 1425 C C . LYS B 1 47 ? -3.732 7.219 18.672 1 95.44 47 LYS B C 1
ATOM 1427 O O . LYS B 1 47 ? -2.5 7.207 18.641 1 95.44 47 LYS B O 1
ATOM 1432 N N . GLY B 1 48 ? -4.449 8.25 18.328 1 96.88 48 GLY B N 1
ATOM 1433 C CA . GLY B 1 48 ? -3.812 9.492 17.922 1 96.88 48 GLY B CA 1
ATOM 1434 C C . GLY B 1 48 ? -3.473 9.531 16.438 1 96.88 48 GLY B C 1
ATOM 1435 O O . GLY B 1 48 ? -2.889 10.508 15.953 1 96.88 48 GLY B O 1
ATOM 1436 N N . ASP B 1 49 ? -3.818 8.508 15.75 1 97 49 ASP B N 1
ATOM 1437 C CA . ASP B 1 49 ? -3.568 8.531 14.312 1 97 49 ASP B CA 1
ATOM 1438 C C . ASP B 1 49 ? -4.461 9.555 13.617 1 97 49 ASP B C 1
ATOM 1440 O O . ASP B 1 49 ? -5.676 9.562 13.812 1 97 49 ASP B O 1
ATOM 1444 N N . THR B 1 50 ? -3.879 10.383 12.82 1 97.81 50 THR B N 1
ATOM 1445 C CA . THR B 1 50 ? -4.633 11.359 12.039 1 97.81 50 THR B CA 1
ATOM 1446 C C . THR B 1 50 ? -5.164 10.727 10.758 1 97.81 50 THR B C 1
ATOM 1448 O O . THR B 1 50 ? -4.684 9.68 10.328 1 97.81 50 THR B O 1
ATOM 1451 N N . LEU B 1 51 ? -6.105 11.422 10.156 1 97.81 51 LEU B N 1
ATOM 1452 C CA . LEU B 1 51 ? -6.551 11.039 8.82 1 97.81 51 LEU B CA 1
ATOM 1453 C C . LEU B 1 51 ? -5.383 11.031 7.84 1 97.81 51 LEU B C 1
ATOM 1455 O O . LEU B 1 51 ? -5.281 10.133 6.996 1 97.81 51 LEU B O 1
ATOM 1459 N N . LEU B 1 52 ? -4.504 11.969 7.977 1 98.19 52 LEU B N 1
ATOM 1460 C CA . LEU B 1 52 ? -3.318 12.078 7.133 1 98.19 52 LEU B CA 1
ATOM 1461 C C . LEU B 1 52 ? -2.422 10.852 7.293 1 98.19 52 LEU B C 1
ATOM 1463 O O . LEU B 1 52 ? -1.984 10.266 6.301 1 98.19 52 LEU B O 1
ATOM 1467 N N . MET B 1 53 ? -2.217 10.461 8.516 1 96.44 53 MET B N 1
ATOM 1468 C CA . MET B 1 53 ? -1.395 9.289 8.805 1 96.44 53 MET B CA 1
ATOM 1469 C C . MET B 1 53 ? -2.008 8.039 8.188 1 96.44 53 MET B C 1
ATOM 1471 O O . MET B 1 53 ? -1.32 7.27 7.512 1 96.44 53 MET B O 1
ATOM 1475 N N . LEU B 1 54 ? -3.266 7.895 8.406 1 95.69 54 LEU B N 1
ATOM 1476 C CA . LEU B 1 54 ? -3.932 6.703 7.895 1 95.69 54 LEU B CA 1
ATOM 1477 C C . LEU B 1 54 ? -3.855 6.652 6.371 1 95.69 54 LEU B C 1
ATOM 1479 O O . LEU B 1 54 ? -3.578 5.598 5.797 1 95.69 54 LEU B O 1
ATOM 1483 N N . ALA B 1 55 ? -4.047 7.711 5.707 1 96 55 ALA B N 1
ATOM 1484 C CA . ALA B 1 55 ? -3.912 7.789 4.254 1 96 55 ALA B CA 1
ATOM 1485 C C . ALA B 1 55 ? -2.482 7.477 3.822 1 96 55 ALA B C 1
ATOM 1487 O O . ALA B 1 55 ? -2.266 6.723 2.871 1 96 55 ALA B O 1
ATOM 1488 N N . ALA B 1 56 ? -1.523 7.988 4.551 1 94.81 56 ALA B N 1
ATOM 1489 C CA . ALA B 1 56 ? -0.11 7.824 4.223 1 94.81 56 ALA B CA 1
ATOM 1490 C C . ALA B 1 56 ? 0.336 6.379 4.43 1 94.81 56 ALA B C 1
ATOM 1492 O O . ALA B 1 56 ? 1.006 5.801 3.572 1 94.81 56 ALA B O 1
ATOM 1493 N N . TYR B 1 57 ? -0.121 5.832 5.539 1 90.44 57 TYR B N 1
ATOM 1494 C CA . TYR B 1 57 ? 0.219 4.453 5.863 1 90.44 57 TYR B CA 1
ATOM 1495 C C . TYR B 1 57 ? -0.197 3.51 4.742 1 90.44 57 TYR B C 1
ATOM 1497 O O . TYR B 1 57 ? 0.502 2.535 4.449 1 90.44 57 TYR B O 1
ATOM 1505 N N . HIS B 1 58 ? -1.255 3.898 4.141 1 88.69 58 HIS B N 1
ATOM 1506 C CA . HIS B 1 58 ? -1.848 2.979 3.176 1 88.69 58 HIS B CA 1
ATOM 1507 C C . HIS B 1 58 ? -1.567 3.424 1.745 1 88.69 58 HIS B C 1
ATOM 1509 O O . HIS B 1 58 ? -2.193 2.934 0.803 1 88.69 58 HIS B O 1
ATOM 1515 N N . GLY B 1 59 ? -0.702 4.473 1.613 1 89.75 59 GLY B N 1
ATOM 1516 C CA . GLY B 1 59 ? -0.14 4.777 0.308 1 89.75 59 GLY B CA 1
ATOM 1517 C C . GLY B 1 59 ? -1.064 5.613 -0.558 1 89.75 59 GLY B C 1
ATOM 1518 O O . GLY B 1 59 ? -1.016 5.531 -1.787 1 89.75 59 GLY B O 1
ATOM 1519 N N . HIS B 1 60 ? -1.926 6.328 -0.055 1 92 60 HIS B N 1
ATOM 1520 C CA . HIS B 1 60 ? -2.887 7.117 -0.818 1 92 60 HIS B CA 1
ATOM 1521 C C . HIS B 1 60 ? -2.404 8.555 -0.991 1 92 60 HIS B C 1
ATOM 1523 O O . HIS B 1 60 ? -2.922 9.469 -0.347 1 92 60 HIS B O 1
ATOM 1529 N N . ALA B 1 61 ? -1.562 8.734 -1.965 1 95.06 61 ALA B N 1
ATOM 1530 C CA . ALA B 1 61 ? -0.885 10.008 -2.188 1 95.06 61 ALA B CA 1
ATOM 1531 C C . ALA B 1 61 ? -1.885 11.109 -2.529 1 95.06 61 ALA B C 1
ATOM 1533 O O . ALA B 1 61 ? -1.765 12.234 -2.047 1 95.06 61 ALA B O 1
ATOM 1534 N N . ALA B 1 62 ? -2.83 10.742 -3.297 1 95.94 62 ALA B N 1
ATOM 1535 C CA . ALA B 1 62 ? -3.816 11.742 -3.699 1 95.94 62 ALA B CA 1
ATOM 1536 C C . ALA B 1 62 ? -4.602 12.25 -2.496 1 95.94 62 ALA B C 1
ATOM 1538 O O . ALA B 1 62 ? -4.84 13.453 -2.365 1 95.94 62 ALA B O 1
ATOM 1539 N N . LEU B 1 63 ? -4.949 11.367 -1.693 1 97.38 63 LEU B N 1
ATOM 1540 C CA . LEU B 1 63 ? -5.691 11.766 -0.502 1 97.38 63 LEU B CA 1
ATOM 1541 C C . LEU B 1 63 ? -4.805 12.547 0.458 1 97.38 63 LEU B C 1
ATOM 1543 O O . LEU B 1 63 ? -5.262 13.5 1.097 1 97.38 63 LEU B O 1
ATOM 1547 N N . VAL B 1 64 ? -3.551 12.18 0.572 1 98 64 VAL B N 1
ATOM 1548 C CA . VAL B 1 64 ? -2.58 12.922 1.37 1 98 64 VAL B CA 1
ATOM 1549 C C . VAL B 1 64 ? -2.537 14.375 0.911 1 98 64 VAL B C 1
ATOM 1551 O O . VAL B 1 64 ? -2.666 15.297 1.725 1 98 64 VAL B O 1
ATOM 1554 N N . LYS B 1 65 ? -2.5 14.547 -0.309 1 98.12 65 LYS B N 1
ATOM 1555 C 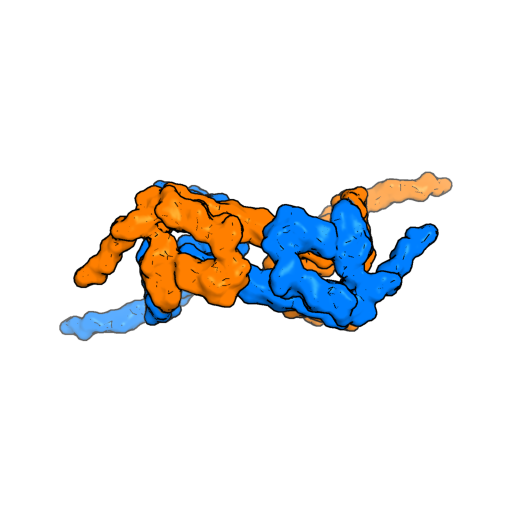CA . LYS B 1 65 ? -2.449 15.891 -0.874 1 98.12 65 LYS B CA 1
ATOM 1556 C C . LYS B 1 65 ? -3.729 16.656 -0.569 1 98.12 65 LYS B C 1
ATOM 1558 O O . LYS B 1 65 ? -3.676 17.828 -0.165 1 98.12 65 LYS B O 1
ATOM 1563 N N . LEU B 1 66 ? -4.785 16 -0.762 1 98.31 66 LEU B N 1
ATOM 1564 C CA . LEU B 1 66 ? -6.074 16.641 -0.522 1 98.31 66 LEU B CA 1
ATOM 1565 C C . LEU B 1 66 ? -6.199 17.094 0.931 1 98.31 66 LEU B C 1
ATOM 1567 O O . LEU B 1 66 ? -6.633 18.219 1.207 1 98.31 66 LEU B O 1
ATOM 1571 N N . LEU B 1 67 ? -5.852 16.219 1.828 1 98.44 67 LEU B N 1
ATOM 1572 C CA . LEU B 1 67 ? -5.938 16.516 3.252 1 98.44 67 LEU B CA 1
ATOM 1573 C C . LEU B 1 67 ? -5.043 17.703 3.607 1 98.44 67 LEU B C 1
ATOM 1575 O O . LEU B 1 67 ? -5.461 18.609 4.332 1 98.44 67 LEU B O 1
ATOM 1579 N N . ILE B 1 68 ? -3.857 17.766 3.09 1 97.88 68 ILE B N 1
ATOM 1580 C CA . ILE B 1 68 ? -2.916 18.844 3.357 1 97.88 68 ILE B CA 1
ATOM 1581 C C . ILE B 1 68 ? -3.463 20.156 2.797 1 97.88 68 ILE B C 1
ATOM 1583 O O . ILE B 1 68 ? -3.381 21.188 3.449 1 97.88 68 ILE B O 1
ATOM 1587 N N . GLN B 1 69 ? -4.027 20.016 1.666 1 97.56 69 GLN B N 1
ATOM 1588 C CA . GLN B 1 69 ? -4.629 21.188 1.04 1 97.56 69 GLN B CA 1
ATOM 1589 C C . GLN B 1 69 ? -5.73 21.781 1.917 1 97.56 69 GLN B C 1
ATOM 1591 O O . GLN B 1 69 ? -5.996 22.984 1.866 1 97.56 69 GLN B O 1
ATOM 1596 N N . HIS B 1 70 ? -6.301 20.969 2.705 1 97.75 70 HIS B N 1
ATOM 1597 C CA . HIS B 1 70 ?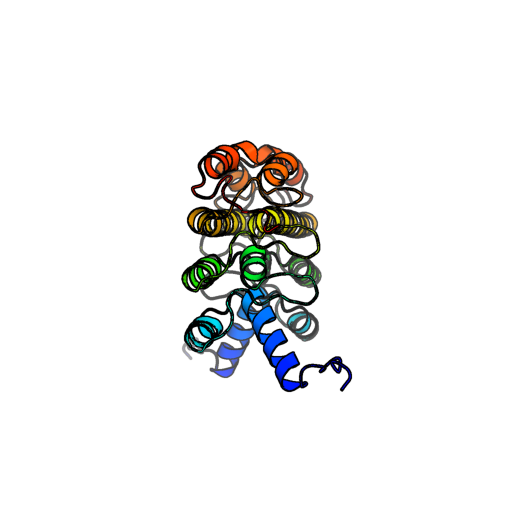 -7.398 21.422 3.547 1 97.75 70 HIS B CA 1
ATOM 1598 C C . HIS B 1 70 ? -6.938 21.625 4.988 1 97.75 70 HIS B C 1
ATOM 1600 O O . HIS B 1 70 ? -7.762 21.688 5.902 1 97.75 70 HIS B O 1
ATOM 1606 N N . GLY B 1 71 ? -5.656 21.516 5.18 1 97.25 71 GLY B N 1
ATOM 1607 C CA . GLY B 1 71 ? -5.145 22.016 6.449 1 97.25 71 GLY B CA 1
ATOM 1608 C C . GLY B 1 71 ? -4.625 20.906 7.352 1 97.25 71 GLY B C 1
ATOM 1609 O O . GLY B 1 71 ? -4.273 21.156 8.508 1 97.25 71 GLY B O 1
ATOM 1610 N N . ALA B 1 72 ? -4.605 19.734 6.883 1 97.94 72 ALA B N 1
ATOM 1611 C CA . ALA B 1 72 ? -4 18.688 7.703 1 97.94 72 ALA B CA 1
ATOM 1612 C C . ALA B 1 72 ? -2.543 19.016 8.023 1 97.94 72 ALA B C 1
ATOM 1614 O O . ALA B 1 72 ? -1.787 19.422 7.137 1 97.94 72 ALA B O 1
ATOM 1615 N N . ASP B 1 73 ? -2.205 18.812 9.312 1 97.62 73 ASP B N 1
ATOM 1616 C CA . ASP B 1 73 ? -0.838 19.031 9.766 1 97.62 73 ASP B CA 1
ATOM 1617 C C . ASP B 1 73 ? 0.038 17.812 9.5 1 97.62 73 ASP B C 1
ATOM 1619 O O . ASP B 1 73 ? -0.151 16.766 10.109 1 97.62 73 ASP B O 1
ATOM 1623 N N . PRO B 1 74 ? 1.016 17.984 8.656 1 97.88 74 PRO B N 1
ATOM 1624 C CA . PRO B 1 74 ? 1.849 16.828 8.297 1 97.88 74 PRO B CA 1
ATOM 1625 C C . PRO B 1 74 ? 2.816 16.438 9.414 1 97.88 74 PRO B C 1
ATOM 1627 O O . PRO B 1 74 ? 3.482 15.406 9.32 1 97.88 74 PRO B O 1
ATOM 1630 N N . ASN B 1 75 ? 2.83 17.141 10.492 1 97.88 75 ASN B N 1
ATOM 1631 C CA . ASN B 1 75 ? 3.785 16.875 11.562 1 97.88 75 ASN B CA 1
ATOM 1632 C C . ASN B 1 75 ? 3.08 16.531 12.875 1 97.88 75 ASN B C 1
ATOM 1634 O O . ASN B 1 75 ? 3.709 16.5 13.93 1 97.88 75 ASN B O 1
ATOM 1638 N N . ARG B 1 76 ? 1.798 16.344 12.812 1 96.5 76 ARG B N 1
ATOM 1639 C CA . ARG B 1 76 ? 1.096 15.945 14.031 1 96.5 76 ARG B CA 1
ATOM 1640 C C . ARG B 1 76 ? 1.461 14.516 14.43 1 96.5 76 ARG B C 1
ATOM 1642 O O . ARG B 1 76 ? 1.363 13.594 13.625 1 96.5 76 ARG B O 1
ATOM 1649 N N . LEU B 1 77 ? 1.854 14.336 15.695 1 97.12 77 LEU B N 1
ATOM 1650 C CA . LEU B 1 77 ? 2.295 13.031 16.172 1 97.12 77 LEU B CA 1
ATOM 1651 C C . LEU B 1 77 ? 1.127 12.242 16.75 1 97.12 77 LEU B C 1
ATOM 1653 O O . LEU B 1 77 ? 0.195 12.82 17.312 1 97.12 77 LEU B O 1
ATOM 1657 N N . ASN B 1 78 ? 1.198 10.984 16.578 1 97.06 78 ASN B N 1
ATOM 1658 C CA . ASN B 1 78 ? 0.243 10.148 17.297 1 97.06 78 ASN B CA 1
ATOM 1659 C C . ASN B 1 78 ? 0.68 9.906 18.734 1 97.06 78 ASN B C 1
ATOM 1661 O O . ASN B 1 78 ? 1.623 10.539 19.219 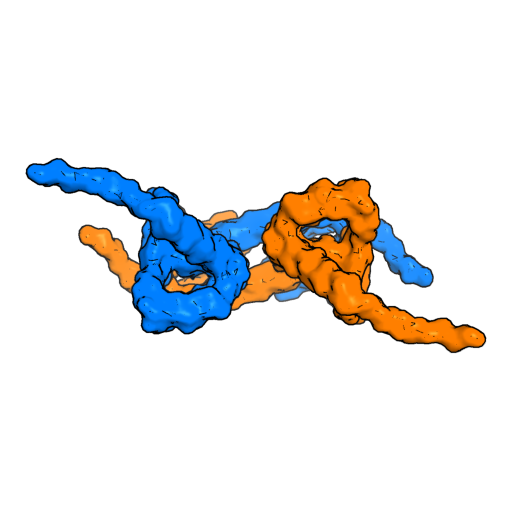1 97.06 78 ASN B O 1
ATOM 1665 N N . ASP B 1 79 ? -0.02 8.977 19.406 1 96.69 79 ASP B N 1
ATOM 1666 C CA . ASP B 1 79 ? 0.224 8.805 20.844 1 96.69 79 ASP B CA 1
ATOM 1667 C C . ASP B 1 79 ? 1.545 8.078 21.078 1 96.69 79 ASP B C 1
ATOM 1669 O O . ASP B 1 79 ? 2.053 8.07 22.203 1 96.69 79 ASP B O 1
ATOM 1673 N N . ARG B 1 80 ? 2.1 7.551 20.047 1 95.25 80 ARG B N 1
ATOM 1674 C CA . ARG B 1 80 ? 3.381 6.859 20.156 1 95.25 80 ARG B CA 1
ATOM 1675 C C . ARG B 1 80 ? 4.535 7.789 19.797 1 95.25 80 ARG B C 1
ATOM 1677 O O . ARG B 1 80 ? 5.691 7.367 19.781 1 95.25 80 ARG B O 1
ATOM 1684 N N . GLY B 1 81 ? 4.219 8.945 19.406 1 96.38 81 GLY B N 1
ATOM 1685 C CA . GLY B 1 81 ? 5.25 9.906 19.047 1 96.38 81 GLY B CA 1
ATOM 1686 C C . GLY B 1 81 ? 5.715 9.766 17.609 1 96.38 81 GLY B C 1
ATOM 1687 O O . GLY B 1 81 ? 6.762 10.297 17.234 1 96.38 81 GLY B O 1
ATOM 1688 N N . GLN B 1 82 ? 4.887 9.141 16.828 1 95.69 82 GLN B N 1
ATOM 1689 C CA . GLN B 1 82 ? 5.246 8.945 15.422 1 95.69 82 GLN B CA 1
ATOM 1690 C C . GLN B 1 82 ? 4.613 10.016 14.539 1 95.69 82 GLN B C 1
ATOM 1692 O O . GLN B 1 82 ? 3.453 10.391 14.734 1 95.69 82 GLN B O 1
ATOM 1697 N N . SER B 1 83 ? 5.41 10.484 13.586 1 97.5 83 SER B N 1
ATOM 1698 C CA . SER B 1 83 ? 4.883 11.406 12.586 1 97.5 83 SER B CA 1
ATOM 1699 C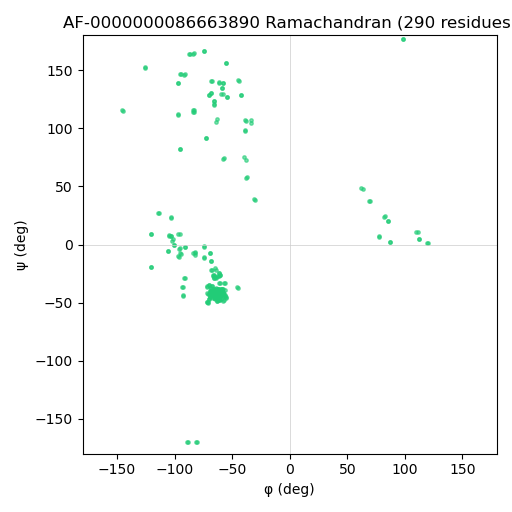 C . SER B 1 83 ? 4.273 10.648 11.406 1 97.5 83 SER B C 1
ATOM 1701 O O . SER B 1 83 ? 4.574 9.469 11.195 1 97.5 83 SER B O 1
ATOM 1703 N N . PRO B 1 84 ? 3.475 11.328 10.594 1 97 84 PRO B N 1
ATOM 1704 C CA . PRO B 1 84 ? 2.932 10.688 9.398 1 97 84 PRO B CA 1
ATOM 1705 C C . PRO B 1 84 ? 4.023 10.18 8.453 1 97 84 PRO B C 1
ATOM 1707 O O . PRO B 1 84 ? 3.93 9.062 7.941 1 97 84 PRO B O 1
ATOM 1710 N N . LEU B 1 85 ? 5.074 10.914 8.312 1 97.12 85 LEU B N 1
ATOM 1711 C CA . LEU B 1 85 ? 6.152 10.531 7.41 1 97.12 85 LEU B CA 1
ATOM 1712 C C . LEU B 1 85 ? 6.895 9.305 7.941 1 97.12 85 LEU B C 1
ATOM 1714 O O . LEU B 1 85 ? 7.141 8.352 7.199 1 97.12 85 LEU B O 1
ATOM 1718 N N . ALA B 1 86 ? 7.207 9.336 9.25 1 94.31 86 ALA B N 1
ATOM 1719 C CA . ALA B 1 86 ? 7.887 8.195 9.844 1 94.31 86 ALA B CA 1
ATOM 1720 C C . ALA B 1 86 ? 7.027 6.934 9.758 1 94.31 86 ALA B C 1
ATOM 1722 O O . ALA B 1 86 ? 7.523 5.859 9.406 1 94.31 86 ALA B O 1
ATOM 1723 N N . GLY B 1 87 ? 5.805 7.145 10.055 1 91.12 87 GLY B N 1
ATOM 1724 C CA . GLY B 1 87 ? 4.883 6.023 9.945 1 91.12 87 GLY B CA 1
ATOM 1725 C C . GLY B 1 87 ? 4.77 5.473 8.539 1 91.12 87 GLY B C 1
ATOM 1726 O O . GLY B 1 87 ? 4.75 4.258 8.344 1 91.12 87 GLY B O 1
ATOM 1727 N N . ALA B 1 88 ? 4.695 6.32 7.609 1 92.44 88 ALA B N 1
ATOM 1728 C CA . ALA B 1 88 ? 4.594 5.918 6.211 1 92.44 88 ALA B CA 1
ATOM 1729 C C . ALA B 1 88 ? 5.809 5.094 5.789 1 92.44 88 ALA B C 1
ATOM 1731 O O . ALA B 1 88 ? 5.664 4.039 5.168 1 92.44 88 ALA B O 1
ATOM 1732 N N . VAL B 1 89 ? 6.965 5.523 6.152 1 90.12 89 VAL B N 1
ATOM 1733 C CA . VAL B 1 89 ? 8.203 4.832 5.805 1 90.12 89 VAL B CA 1
ATOM 1734 C C . VAL B 1 89 ? 8.211 3.441 6.434 1 90.12 89 VAL B C 1
ATOM 1736 O O . VAL B 1 89 ? 8.523 2.453 5.77 1 90.12 89 VAL B O 1
ATOM 1739 N N . PHE B 1 90 ? 7.785 3.326 7.645 1 85.31 90 PHE B N 1
ATOM 1740 C CA . PHE B 1 90 ? 7.805 2.07 8.383 1 85.31 90 PHE B CA 1
ATOM 1741 C C . PHE B 1 90 ? 6.762 1.104 7.84 1 85.31 90 PHE B C 1
ATOM 1743 O O . PHE B 1 90 ? 7.066 -0.057 7.562 1 85.31 90 PHE B O 1
ATOM 1750 N N . LYS B 1 91 ? 5.562 1.58 7.688 1 82.56 91 LYS B N 1
ATOM 1751 C CA . LYS B 1 91 ? 4.453 0.722 7.289 1 82.56 91 LYS B CA 1
ATOM 1752 C C . LYS B 1 91 ? 4.668 0.156 5.891 1 82.56 91 LYS B C 1
ATOM 1754 O O . LYS B 1 91 ? 4.367 -1.013 5.633 1 82.56 91 LYS B O 1
ATOM 1759 N N . LYS B 1 92 ? 5.121 0.875 5.055 1 80.44 92 LYS B N 1
ATOM 1760 C CA . LYS B 1 92 ? 5.328 0.418 3.686 1 80.44 92 LYS B CA 1
ATOM 1761 C C . LYS B 1 92 ? 6.426 -0.641 3.619 1 80.44 92 LYS B C 1
ATOM 1763 O O . LYS B 1 92 ? 6.324 -1.602 2.854 1 80.44 92 LYS B O 1
ATOM 1768 N N . GLU B 1 93 ? 7.367 -0.459 4.41 1 79.12 93 GLU B N 1
ATOM 1769 C CA . GLU B 1 93 ? 8.422 -1.466 4.48 1 79.12 93 GLU B CA 1
ATOM 1770 C C . GLU B 1 93 ? 7.879 -2.799 4.988 1 79.12 93 GLU B C 1
ATOM 1772 O O . GLU B 1 93 ? 8.141 -3.848 4.398 1 79.12 93 GLU B O 1
ATOM 1777 N N . ASP B 1 94 ? 7.129 -2.689 5.949 1 81.31 94 ASP B N 1
ATOM 1778 C CA . ASP B 1 94 ? 6.555 -3.896 6.539 1 81.31 94 ASP B CA 1
ATOM 1779 C C . ASP B 1 94 ? 5.645 -4.613 5.547 1 81.31 94 ASP B C 1
ATOM 1781 O O . ASP B 1 94 ? 5.727 -5.832 5.391 1 81.31 94 ASP B O 1
ATOM 1785 N N . GLU B 1 95 ? 4.848 -3.822 4.895 1 84.31 95 GLU B N 1
ATOM 1786 C CA . GLU B 1 95 ? 3.922 -4.391 3.92 1 84.31 95 GLU B CA 1
ATOM 1787 C C . GLU B 1 95 ? 4.668 -5.055 2.768 1 84.31 95 GLU B C 1
ATOM 1789 O O . GLU B 1 95 ? 4.301 -6.145 2.326 1 84.31 95 GLU B O 1
ATOM 1794 N N . VAL B 1 96 ? 5.641 -4.395 2.352 1 83.25 96 VAL B N 1
ATOM 1795 C CA . VAL B 1 96 ? 6.434 -4.922 1.247 1 83.25 96 VAL B CA 1
ATOM 1796 C C . VAL B 1 96 ? 7.094 -6.234 1.664 1 83.25 96 VAL B C 1
ATOM 1798 O O . VAL B 1 96 ? 7.031 -7.23 0.936 1 83.25 96 VAL B O 1
ATOM 1801 N N . ILE B 1 97 ? 7.617 -6.258 2.789 1 85.31 97 ILE B N 1
ATOM 1802 C CA . ILE B 1 97 ? 8.32 -7.438 3.283 1 85.31 97 ILE B CA 1
ATOM 1803 C C . ILE B 1 97 ? 7.344 -8.609 3.398 1 85.31 97 ILE B C 1
ATOM 1805 O O . ILE B 1 97 ? 7.617 -9.703 2.898 1 85.31 97 ILE B O 1
ATOM 1809 N N . GLU B 1 98 ? 6.254 -8.383 3.982 1 91.06 98 GLU B N 1
ATOM 1810 C CA . GLU B 1 98 ? 5.301 -9.461 4.246 1 91.06 98 GLU B CA 1
ATOM 1811 C C . GLU B 1 98 ? 4.691 -9.984 2.947 1 91.06 98 GLU B C 1
ATOM 1813 O O . GLU B 1 98 ? 4.527 -11.195 2.779 1 91.06 98 GLU B O 1
ATOM 1818 N N . THR B 1 99 ? 4.41 -9.078 2.078 1 93.94 99 THR B N 1
ATOM 1819 C CA . THR B 1 99 ? 3.781 -9.484 0.826 1 93.94 99 THR B CA 1
ATOM 1820 C C . THR B 1 99 ? 4.766 -10.258 -0.046 1 93.94 99 THR B C 1
ATOM 1822 O O . THR B 1 99 ? 4.43 -11.32 -0.583 1 93.94 99 THR B O 1
ATOM 1825 N N . ASN B 1 100 ? 5.961 -9.781 -0.202 1 93.88 100 ASN B N 1
ATOM 1826 C CA . ASN B 1 100 ? 6.977 -10.484 -0.976 1 93.88 100 ASN B CA 1
ATOM 1827 C C . ASN B 1 100 ? 7.285 -11.852 -0.378 1 93.88 100 ASN B C 1
ATOM 1829 O O . ASN B 1 100 ? 7.402 -12.844 -1.106 1 93.88 100 ASN B O 1
ATOM 1833 N N . LYS B 1 101 ? 7.344 -11.836 0.905 1 94.5 101 LYS B N 1
ATOM 1834 C CA . LYS B 1 101 ? 7.602 -13.102 1.583 1 94.5 101 LYS B CA 1
ATOM 1835 C C . LYS B 1 101 ? 6.492 -14.109 1.302 1 94.5 101 LYS B C 1
ATOM 1837 O O . LYS B 1 101 ? 6.762 -15.281 1.017 1 94.5 101 LYS B O 1
ATOM 1842 N N . ALA B 1 102 ? 5.305 -13.703 1.415 1 96.19 102 ALA B N 1
ATOM 1843 C CA . ALA B 1 102 ? 4.164 -14.578 1.152 1 96.19 102 ALA B CA 1
ATOM 1844 C C . ALA B 1 102 ? 4.219 -15.141 -0.264 1 96.19 102 ALA B C 1
ATOM 1846 O O . ALA B 1 102 ? 3.955 -16.328 -0.477 1 96.19 102 ALA B O 1
ATOM 1847 N N . LEU B 1 103 ? 4.543 -14.336 -1.206 1 97.62 103 LEU B N 1
ATOM 1848 C CA . LEU B 1 103 ? 4.648 -14.773 -2.594 1 97.62 103 LEU B CA 1
ATOM 1849 C C . LEU B 1 103 ? 5.785 -15.773 -2.762 1 97.62 103 LEU B C 1
ATOM 1851 O O . LEU B 1 103 ? 5.613 -16.812 -3.4 1 97.62 103 LEU B O 1
ATOM 1855 N N . LEU B 1 104 ? 6.922 -15.453 -2.193 1 97.38 104 LEU B N 1
ATOM 1856 C CA . LEU B 1 104 ? 8.094 -16.312 -2.309 1 97.38 104 LEU B CA 1
ATOM 1857 C C . LEU B 1 104 ? 7.844 -17.672 -1.652 1 97.38 104 LEU B C 1
ATOM 1859 O O . LEU B 1 104 ? 8.148 -18.703 -2.234 1 97.38 104 LEU B O 1
ATOM 1863 N N . GLU B 1 105 ? 7.242 -17.594 -0.494 1 96.44 105 GLU B N 1
ATOM 1864 C CA . GLU B 1 105 ? 6.906 -18.828 0.202 1 96.44 105 GLU B CA 1
ATOM 1865 C C . GLU B 1 105 ? 5.848 -19.625 -0.563 1 96.44 105 GLU B C 1
ATOM 1867 O O . GLU B 1 105 ? 5.801 -20.844 -0.469 1 96.44 105 GLU B O 1
ATOM 1872 N N . GLY B 1 106 ? 5.09 -18.922 -1.293 1 96.75 106 GLY B N 1
ATOM 1873 C CA . GLY B 1 106 ? 4.039 -19.531 -2.088 1 96.75 106 GLY B CA 1
ATOM 1874 C C . GLY B 1 106 ? 4.535 -20.094 -3.404 1 96.75 106 GLY B C 1
ATOM 1875 O O . GLY B 1 106 ? 3.77 -20.703 -4.156 1 96.75 106 GLY B O 1
ATOM 1876 N N . GLY B 1 107 ? 5.77 -19.812 -3.73 1 97.38 107 GLY B N 1
ATOM 1877 C CA . GLY B 1 107 ? 6.352 -20.453 -4.906 1 97.38 107 GLY B CA 1
ATOM 1878 C C . GLY B 1 107 ? 6.602 -19.469 -6.043 1 97.38 107 GLY B C 1
ATOM 1879 O O . GLY B 1 107 ? 6.914 -19.891 -7.16 1 97.38 107 GLY B O 1
ATOM 1880 N N . ALA B 1 108 ? 6.492 -18.234 -5.805 1 97.81 108 ALA B N 1
ATOM 1881 C CA . ALA B 1 108 ? 6.77 -17.25 -6.852 1 97.81 108 ALA B CA 1
ATOM 1882 C C . ALA B 1 108 ? 8.219 -17.344 -7.316 1 97.81 108 ALA B C 1
ATOM 1884 O O . ALA B 1 108 ? 9.133 -17.516 -6.5 1 97.81 108 ALA B O 1
ATOM 1885 N N . ASP B 1 109 ? 8.398 -17.234 -8.625 1 98 109 ASP B N 1
ATOM 1886 C CA . ASP B 1 109 ? 9.711 -17.281 -9.25 1 98 109 ASP B CA 1
ATOM 1887 C C . ASP B 1 109 ? 10.25 -15.875 -9.508 1 98 109 ASP B C 1
ATOM 1889 O O . ASP B 1 109 ? 9.758 -15.172 -10.391 1 98 109 ASP B O 1
ATOM 1893 N N . PRO B 1 110 ? 11.281 -15.477 -8.82 1 97.31 110 PRO B N 1
ATOM 1894 C CA . PRO B 1 110 ? 11.805 -14.109 -8.961 1 97.31 110 PRO B CA 1
ATOM 1895 C C . PRO B 1 110 ? 12.469 -13.867 -10.312 1 97.31 110 PRO B C 1
ATOM 1897 O O . PRO B 1 110 ? 12.742 -12.719 -10.672 1 97.31 110 PRO B O 1
ATOM 1900 N N . ASP B 1 111 ? 12.633 -14.883 -11.086 1 96.81 111 ASP B N 1
ATOM 1901 C CA . ASP B 1 111 ? 13.258 -14.758 -12.398 1 96.81 111 ASP B CA 1
ATOM 1902 C C . ASP B 1 111 ? 12.211 -14.633 -13.5 1 96.81 111 ASP B C 1
ATOM 1904 O O . ASP B 1 111 ? 12.539 -14.336 -14.648 1 96.81 111 ASP B O 1
ATOM 1908 N N . TYR B 1 112 ? 11.016 -14.867 -13.117 1 96.38 112 TYR B N 1
ATOM 1909 C CA . TYR B 1 112 ? 9.969 -15.023 -14.125 1 96.38 112 TYR B CA 1
ATOM 1910 C C . TYR B 1 112 ? 9.25 -13.711 -14.367 1 96.38 112 TYR B C 1
ATOM 1912 O O . TYR B 1 112 ? 9.086 -12.898 -13.445 1 96.38 112 TYR B O 1
ATOM 1920 N N . GLY B 1 113 ? 8.82 -13.516 -15.633 1 95 113 GLY B N 1
ATOM 1921 C CA . GLY B 1 113 ? 8.148 -12.289 -16.031 1 95 113 GLY B CA 1
ATOM 1922 C C . GLY B 1 113 ? 9.07 -11.289 -16.703 1 95 113 GLY B C 1
ATOM 1923 O O . GLY B 1 113 ? 10.266 -11.539 -16.828 1 95 113 GLY B O 1
ATOM 1924 N N . ASN B 1 114 ? 8.383 -10.062 -17.172 1 94.12 114 ASN B N 1
ATOM 1925 C CA . ASN B 1 114 ? 9.117 -9.016 -17.859 1 94.12 114 ASN B CA 1
ATOM 1926 C C . ASN B 1 114 ? 8.57 -7.629 -17.531 1 94.12 114 ASN B C 1
ATOM 1928 O O . ASN B 1 114 ? 7.488 -7.258 -17.984 1 94.12 114 ASN B O 1
ATOM 1932 N N . PRO B 1 115 ? 9.5 -6.969 -16.906 1 95 115 PRO B N 1
ATOM 1933 C CA . PRO B 1 115 ? 10.711 -7.367 -16.188 1 95 115 PRO B CA 1
ATOM 1934 C C . PRO B 1 115 ? 10.438 -8.375 -15.07 1 95 115 PRO B C 1
ATOM 1936 O O . PRO B 1 115 ? 9.305 -8.469 -14.586 1 95 115 PRO B O 1
ATOM 1939 N N . SER B 1 116 ? 11.484 -9.133 -14.734 1 96.5 116 SER B N 1
ATOM 1940 C CA . SER B 1 116 ? 11.383 -10.023 -13.586 1 96.5 116 SER B CA 1
ATOM 1941 C C . SER B 1 116 ? 11.453 -9.25 -12.273 1 96.5 116 SER B C 1
ATOM 1943 O O . SER B 1 116 ? 11.812 -8.07 -12.266 1 96.5 116 SER B O 1
ATOM 1945 N N . ALA B 1 117 ? 11.078 -9.961 -11.195 1 95.81 117 ALA B N 1
ATOM 1946 C CA . ALA B 1 117 ? 11.188 -9.336 -9.875 1 95.81 117 ALA B CA 1
ATOM 1947 C C . ALA B 1 117 ? 12.633 -8.992 -9.547 1 95.81 117 ALA B C 1
ATOM 1949 O O . ALA B 1 117 ? 12.914 -7.93 -8.992 1 95.81 117 ALA B O 1
ATOM 1950 N N . LEU B 1 118 ? 13.547 -9.82 -9.914 1 95.31 118 LEU B N 1
ATOM 1951 C CA . LEU B 1 118 ? 14.961 -9.562 -9.672 1 95.31 118 LEU B CA 1
ATOM 1952 C C . LEU B 1 118 ? 15.438 -8.352 -10.477 1 95.31 118 LEU B C 1
ATOM 1954 O O . LEU B 1 118 ? 16.219 -7.539 -9.977 1 95.31 118 LEU B O 1
ATOM 1958 N N . ALA B 1 119 ? 14.961 -8.258 -11.656 1 94.44 119 ALA B N 1
ATOM 1959 C CA . ALA B 1 119 ? 15.297 -7.094 -12.469 1 94.44 119 ALA B CA 1
ATOM 1960 C C . ALA B 1 119 ? 14.75 -5.816 -11.836 1 94.44 119 ALA B C 1
ATOM 1962 O O . ALA B 1 119 ? 15.43 -4.781 -11.828 1 94.44 119 ALA B O 1
ATOM 1963 N N . CYS B 1 120 ? 13.547 -5.91 -11.312 1 91.62 120 CYS B N 1
ATOM 1964 C CA . CYS B 1 120 ? 12.938 -4.758 -10.648 1 91.62 120 CYS B CA 1
ATOM 1965 C C . CYS B 1 120 ? 13.75 -4.348 -9.422 1 91.62 120 CYS B C 1
ATOM 1967 O O . CYS B 1 120 ? 13.984 -3.16 -9.195 1 91.62 120 CYS B O 1
ATOM 1969 N N . VAL B 1 121 ? 14.203 -5.297 -8.648 1 90.06 121 VAL B N 1
ATOM 1970 C CA . VAL B 1 121 ? 15.016 -5.055 -7.461 1 90.06 121 VAL B CA 1
ATOM 1971 C C . VAL B 1 121 ? 16.281 -4.289 -7.848 1 90.06 121 VAL B C 1
ATOM 1973 O O . VAL B 1 121 ? 16.672 -3.35 -7.152 1 90.06 121 VAL B O 1
ATOM 1976 N N . ALA B 1 122 ? 16.844 -4.664 -8.906 1 89.38 122 ALA B N 1
ATOM 1977 C CA . ALA B 1 122 ? 18.031 -3.979 -9.398 1 89.38 122 ALA B CA 1
ATOM 1978 C C . ALA B 1 122 ? 17.703 -2.562 -9.859 1 89.38 122 ALA B C 1
ATOM 1980 O O . ALA B 1 122 ? 18.406 -1.61 -9.531 1 89.38 122 ALA B O 1
ATOM 1981 N N . MET B 1 123 ? 16.625 -2.463 -10.539 1 87.31 123 MET B N 1
ATOM 1982 C CA . MET B 1 123 ? 16.188 -1.182 -11.086 1 87.31 123 MET B CA 1
ATOM 1983 C C . MET B 1 123 ? 15.93 -0.177 -9.961 1 87.31 123 MET B C 1
ATOM 1985 O O . MET B 1 123 ? 16.234 1.009 -10.109 1 87.31 123 MET B O 1
ATOM 1989 N N . PHE B 1 124 ? 15.492 -0.651 -8.867 1 83.19 124 PHE B N 1
ATOM 1990 C CA . PHE B 1 124 ? 15.125 0.234 -7.77 1 83.19 124 PHE B CA 1
ATOM 1991 C C . PHE B 1 124 ? 16.219 0.26 -6.711 1 83.19 124 PHE B C 1
ATOM 1993 O O . PHE B 1 124 ? 16.016 0.765 -5.605 1 83.19 124 PHE B O 1
ATOM 2000 N N . LYS B 1 125 ? 17.281 -0.387 -6.961 1 81.88 125 LYS B N 1
ATOM 2001 C CA . LYS B 1 125 ? 18.469 -0.395 -6.098 1 81.88 125 LYS B CA 1
ATOM 2002 C C . LYS B 1 125 ? 18.141 -0.981 -4.727 1 81.88 125 LYS B C 1
ATOM 2004 O O . LYS B 1 125 ? 18.5 -0.401 -3.699 1 81.88 125 LYS B O 1
ATOM 2009 N N . GLN B 1 126 ? 17.469 -2.141 -4.77 1 83.75 126 GLN B N 1
ATOM 2010 C CA . GLN B 1 126 ? 17.047 -2.812 -3.543 1 83.75 126 GLN B CA 1
ATOM 2011 C C . GLN B 1 126 ? 17.766 -4.152 -3.381 1 83.75 126 GLN B C 1
ATOM 2013 O O . GLN B 1 126 ? 17.219 -5.082 -2.781 1 83.75 126 GLN B O 1
ATOM 2018 N N . GLU B 1 127 ? 18.906 -4.254 -3.918 1 87.38 127 GLU B N 1
ATOM 2019 C CA . GLU B 1 127 ? 19.625 -5.527 -3.914 1 87.38 127 GLU B CA 1
ATOM 2020 C C . GLU B 1 127 ? 20.016 -5.934 -2.496 1 87.38 127 GLU B C 1
ATOM 2022 O O . GLU B 1 127 ? 19.953 -7.113 -2.145 1 87.38 127 GLU B O 1
ATOM 2027 N N . GLU B 1 128 ? 20.359 -5.039 -1.806 1 81.44 128 GLU B N 1
ATOM 2028 C CA . GLU B 1 128 ? 20.797 -5.344 -0.443 1 81.44 128 GLU B CA 1
ATOM 2029 C C . GLU B 1 128 ? 19.656 -5.973 0.36 1 81.44 128 GLU B C 1
ATOM 2031 O O . GLU B 1 128 ? 19.891 -6.848 1.198 1 81.44 128 GLU B O 1
ATOM 2036 N N . ARG B 1 129 ? 18.562 -5.648 -0.029 1 81.19 129 ARG B N 1
ATOM 2037 C CA . ARG B 1 129 ? 17.406 -6.066 0.754 1 81.19 129 ARG B CA 1
ATOM 2038 C C . ARG B 1 129 ? 16.844 -7.387 0.24 1 81.19 129 ARG B C 1
ATOM 2040 O O . ARG B 1 129 ? 16.406 -8.227 1.026 1 81.19 129 ARG B O 1
ATOM 2047 N N . TRP B 1 130 ? 16.906 -7.512 -1.074 1 89.31 130 TRP B N 1
ATOM 2048 C CA . TRP B 1 130 ? 16.031 -8.547 -1.617 1 89.31 130 TRP B CA 1
ATOM 2049 C C . TRP B 1 130 ? 16.844 -9.602 -2.367 1 89.31 130 TRP B C 1
ATOM 2051 O O . TRP B 1 130 ? 16.375 -10.727 -2.557 1 89.31 130 TRP B O 1
ATOM 2061 N N . GLN B 1 131 ? 18 -9.273 -2.738 1 91.25 131 GLN B N 1
ATOM 2062 C CA . GLN B 1 131 ? 18.734 -10.148 -3.641 1 91.25 131 GLN B CA 1
ATOM 2063 C C . GLN B 1 131 ? 18.891 -11.547 -3.045 1 91.25 131 GLN B C 1
ATOM 2065 O O . GLN B 1 131 ? 18.547 -12.539 -3.684 1 91.25 131 GLN B O 1
ATOM 2070 N N . ALA B 1 132 ? 19.297 -11.617 -1.85 1 92.75 132 ALA B N 1
ATOM 2071 C CA . ALA B 1 132 ? 19.531 -12.914 -1.215 1 92.75 132 ALA B CA 1
ATOM 2072 C C . ALA B 1 132 ? 18.234 -13.688 -1.049 1 92.75 132 ALA B C 1
ATOM 2074 O O . ALA B 1 132 ? 18.188 -14.891 -1.325 1 92.75 132 ALA B O 1
ATOM 2075 N N . LYS B 1 133 ? 17.219 -13.062 -0.646 1 92.62 133 LYS B N 1
ATOM 2076 C CA . LYS B 1 133 ? 15.93 -13.703 -0.421 1 92.62 133 LYS B CA 1
ATOM 2077 C C . LYS B 1 133 ? 15.336 -14.219 -1.729 1 92.62 133 LYS B C 1
ATOM 2079 O O . LYS B 1 133 ? 14.781 -15.32 -1.774 1 92.62 133 LYS B O 1
ATOM 2084 N N . PHE B 1 134 ? 15.461 -13.469 -2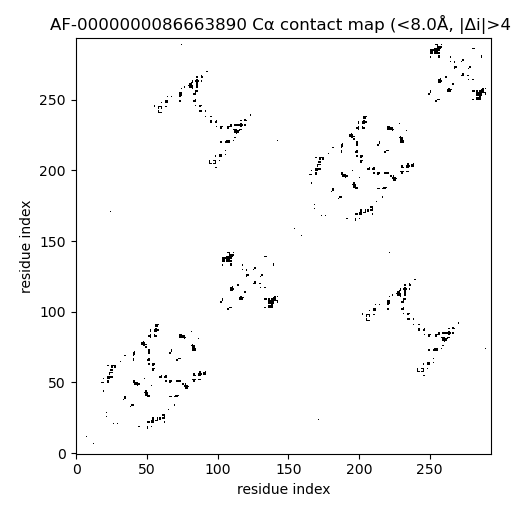.688 1 96.06 134 PHE B N 1
ATOM 2085 C CA . PHE B 1 134 ? 14.922 -13.852 -3.986 1 96.06 134 PHE B CA 1
ATOM 2086 C C . PHE B 1 134 ? 15.734 -14.984 -4.598 1 96.06 134 PHE B C 1
ATOM 2088 O O . PHE B 1 134 ? 15.172 -15.922 -5.16 1 96.06 134 PHE B O 1
ATOM 2095 N N . GLU B 1 135 ? 17.016 -14.914 -4.5 1 94.81 135 GLU B N 1
ATOM 2096 C CA . GLU B 1 135 ? 17.875 -15.961 -5.047 1 94.81 135 GLU B CA 1
ATOM 2097 C C . GLU B 1 135 ? 17.672 -17.281 -4.301 1 94.81 135 GLU B C 1
ATOM 2099 O O . GLU B 1 135 ? 17.859 -18.344 -4.875 1 94.81 135 GLU B O 1
ATOM 2104 N N . GLY B 1 136 ? 17.266 -17.141 -3.068 1 95.12 136 GLY B N 1
ATOM 2105 C CA . GLY B 1 136 ? 17.047 -18.328 -2.262 1 95.12 136 GLY B CA 1
ATOM 2106 C C . GLY B 1 136 ? 15.594 -18.797 -2.256 1 95.12 136 GLY B C 1
ATOM 2107 O O . GLY B 1 136 ? 15.234 -19.719 -1.531 1 95.12 136 GLY B O 1
ATOM 2108 N N . ALA B 1 137 ? 14.82 -18.25 -3.037 1 96.12 137 ALA B N 1
ATOM 2109 C CA . ALA B 1 137 ? 13.383 -18.547 -3.039 1 96.12 137 ALA B CA 1
ATOM 2110 C C . ALA B 1 137 ? 13.117 -19.969 -3.514 1 96.12 137 ALA B C 1
ATOM 2112 O O . ALA B 1 137 ? 13.719 -20.422 -4.492 1 96.12 137 ALA B O 1
ATOM 2113 N N . PRO B 1 138 ? 12.172 -20.625 -2.889 1 95.88 138 PRO B N 1
ATOM 2114 C CA . PRO B 1 138 ? 11.883 -22.016 -3.256 1 95.88 138 PRO B CA 1
ATOM 2115 C C . PRO B 1 138 ? 11.367 -22.141 -4.688 1 95.88 138 PRO B C 1
ATOM 2117 O O . PRO B 1 138 ? 11.562 -23.188 -5.324 1 95.88 138 PRO B O 1
ATOM 2120 N N . GLY B 1 139 ? 10.75 -21.172 -5.141 1 95.81 139 GLY B N 1
ATOM 2121 C CA . GLY B 1 139 ? 10.141 -21.25 -6.461 1 95.81 139 GLY B CA 1
ATOM 2122 C C . GLY B 1 139 ? 11.062 -20.766 -7.566 1 95.81 139 GLY B C 1
ATOM 2123 O O . GLY B 1 139 ? 10.695 -20.812 -8.742 1 95.81 139 GLY B O 1
ATOM 2124 N N . ARG B 1 140 ? 12.242 -20.312 -7.254 1 96.31 140 ARG B N 1
ATOM 2125 C CA . ARG B 1 140 ? 13.117 -19.719 -8.258 1 96.31 140 ARG B CA 1
ATOM 2126 C C . ARG B 1 140 ? 13.406 -20.703 -9.383 1 96.31 140 ARG B C 1
ATOM 2128 O O . ARG B 1 140 ? 13.789 -21.844 -9.133 1 96.31 140 ARG B O 1
ATOM 2135 N N . GLY B 1 141 ? 13.188 -20.188 -10.555 1 95.62 141 GLY B N 1
ATOM 2136 C CA . GLY B 1 141 ? 13.492 -21 -11.727 1 95.62 141 GLY B CA 1
ATOM 2137 C C . GLY B 1 141 ? 12.445 -22.062 -12.016 1 95.62 141 GLY B C 1
ATOM 2138 O O . GLY B 1 141 ? 12.617 -22.875 -12.922 1 95.62 141 GLY B O 1
ATOM 2139 N N . LYS B 1 142 ? 11.367 -22.062 -11.305 1 94.69 142 LYS B N 1
ATOM 2140 C CA . LYS B 1 142 ? 10.43 -23.172 -11.43 1 94.69 142 LYS B CA 1
ATOM 2141 C C . LYS B 1 142 ? 9.188 -22.766 -12.211 1 94.69 142 LYS B C 1
ATOM 2143 O O . LYS B 1 142 ? 8.336 -23.594 -12.516 1 94.69 142 LYS B O 1
ATOM 2148 N N . ALA B 1 143 ? 9.148 -21.484 -12.516 1 92.88 143 ALA B N 1
ATOM 2149 C CA . ALA B 1 143 ? 7.992 -21.062 -13.297 1 92.88 143 ALA B CA 1
ATOM 2150 C C . ALA B 1 143 ? 8 -21.688 -14.68 1 92.88 143 ALA B C 1
ATOM 2152 O O . ALA B 1 143 ? 9.055 -21.828 -15.305 1 92.88 143 ALA B O 1
ATOM 2153 N N . GLU B 1 144 ? 6.996 -22.406 -14.938 1 81.19 144 GLU B N 1
ATOM 2154 C CA . GLU B 1 144 ? 6.902 -23.078 -16.234 1 81.19 144 GLU B CA 1
ATOM 2155 C C . GLU B 1 144 ? 6.336 -22.125 -17.297 1 81.19 144 GLU B C 1
ATOM 2157 O O . GLU B 1 144 ? 5.414 -21.359 -17.016 1 81.19 144 GLU B O 1
ATOM 2162 N N . VAL B 1 145 ? 7.246 -21.797 -18.297 1 60.53 145 VAL B N 1
ATOM 2163 C CA . VAL B 1 145 ? 6.723 -21.062 -19.453 1 60.53 145 VAL B CA 1
ATOM 2164 C C . VAL B 1 145 ? 5.602 -21.859 -20.109 1 60.53 145 VAL B C 1
ATOM 2166 O O . VAL B 1 145 ? 5.781 -23.031 -20.438 1 60.53 145 VAL B O 1
ATOM 2169 N N . LYS B 1 146 ? 4.383 -21.891 -19.438 1 49.94 146 LYS B N 1
ATOM 2170 C CA . LYS B 1 146 ? 3.385 -22.641 -20.203 1 49.94 146 LYS B CA 1
ATOM 2171 C C . LYS B 1 146 ? 3.508 -22.375 -21.703 1 49.94 146 LYS B C 1
ATOM 2173 O O . LYS B 1 146 ? 3.4 -21.219 -22.125 1 49.94 146 LYS B O 1
ATOM 2178 N N . ALA B 1 147 ? 4.176 -23.25 -22.453 1 40.97 147 ALA B N 1
ATOM 2179 C CA . ALA B 1 147 ? 4.18 -23.406 -23.906 1 40.97 147 ALA B CA 1
ATOM 2180 C C . ALA B 1 147 ? 2.756 -23.469 -24.453 1 40.97 147 ALA B C 1
ATOM 2182 O O . ALA B 1 147 ? 1.84 -23.938 -23.766 1 40.97 147 ALA B O 1
#

pLDDT: mean 90.38, std 12.45, range [34.06, 98.5]

Sequence (294 aa):
MDPASQTLPPEAIALAGRLYDGARAGDMALFQQALPAGLPANMTNEKGDTLLMLAAYHGHAALVKLLIQHGADPNRLNDRGQSPLAGAVFKKEDEVIETNKALLEGGADPDYGNPSALACVAMFKQEERWQAKFEGAPGRGKAEVKAMDPASQTLPPEAIALAGRLYDGARAGDMALFQQALPAGLPANMTNEKGDTLLMLAAYHGHAALVKLLIQHGADPNRLNDRGQSPLAGAVFKKEDEVIETNKALLEGGADPDYGNPSALACVAMFKQEERWQAKFEGAPGRGKAEVKA

Organism: Colletotrichum gloeosporioides (NCBI:txid474922)

Nearest PDB structures (foldseek):
  7bhf-assembly2_C  TM=6.098E-01  e=8.552E-05  synthetic construct
  7tbo-assembly2_B  TM=8.453E-01  e=1.207E-03  synthetic construct
  7n2b-assembly2_B  TM=6.114E-01  e=2.275E-04  Homo sapiens
  5eyl-assembly1_A  TM=5.858E-01  e=1.807E-04  synthetic construct
  4rly-assembly1_A  TM=5.952E-01  e=4.538E-04  Mus musculus

Foldseek 3Di:
DPPPPPPPPPVVVVVVVVLLVCLLVLVPVVCVPVLVVPPDLQDADPQQQGSLLNNLLNPNVVVNVVSVVSPHDQARATPVRDGSVRNSVVSVVVVVVVVVVVCLQVQDAQVDDVNGVLVVCVVVVNCVPPVVVNVPGPNHPVDDPPD/DPPPPPPPPPVRVVVVVVLLVCLLVLVPVVCVPVLVVPPDLQDADPQQQGSLLNNLLNPNVVVNVVSVVSPHDQARATPVRDGSVRNSVVNVVVVVVVVVVVCLQVQDAQVDDVVGVLVVCVVVVNCVPPVVVNVPGPNHPVDDPPD